Protein AF-X1FGR3-F1 (afdb_monomer_lite)

pLDDT: mean 76.25, std 17.41, range [29.41, 96.25]

InterPro domains:
  IPR007642 RNA polymerase Rpb2, domain 2 [PF04561] (74-121)
  IPR007645 RNA polymerase Rpb2, domain 3 [PF04565] (181-249)
  IPR015712 DNA-directed RNA polymerase, subunit 2 [PTHR20856] (90-266)
  IPR019462 DNA-directed RNA polymerase, beta subunit, external 1 domain [PF10385] (259-304)
  IPR037034 RNA polymerase Rpb2, domain 2 superfamily [G3DSA:3.90.1110.10] (76-113)
  IPR042107 DNA-directed RNA polymerase, beta subunit, external 1 domain superfamily [G3DSA:2.30.150.10] (260-304)

Sequence (344 aa):
IEKVKVLNSENETVTVFNEKDQASMPIVDKLSEGINEGIINAIVAEDIINPKTGEVICSTGDKLSDALIYKIKKFKEKIKIKKGPSLTREDIVASLRYLVNLYRGIGYIDDIDHLGNRRIKTVGELLQDQFYIGLSRMERVIRERMTIQPDVSAITPQALINARPLLATIRQFFGSSQLSQFMDQTNPLSEITHKRRLSALGPGGLTRERAGFEVRDVHHTHYGRICPIETPEGPNIGLIGSLCIYARVNELGFIETPYFRVIEGKITDEIVYLSADEEDKYKIAQINIKIDKDNKISKDVLIAQMINGIKSPLYSLVFILQGPLRGLIYTLEAVKKQKEVKVS

Foldseek 3Di:
DQWFFDQDPVRDTDIDGPPPLKDKDFQADPVPRDGDPVLQQFFAQAFDADPPPRDGLDHGGDGDHPVSSVVVVVGDGIGITRDDPDDDPVNVVSVVVVVVCVV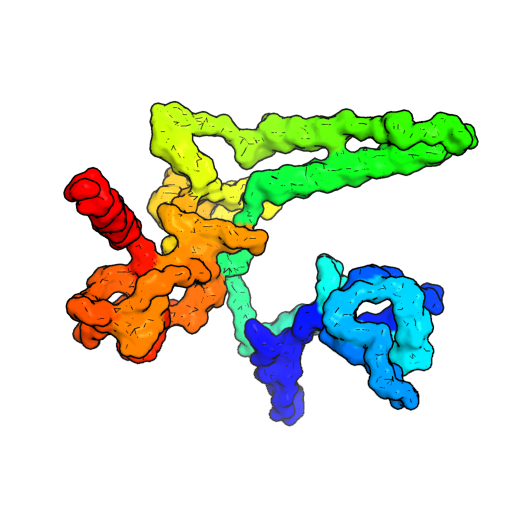VVRDDDDDCLQLVNPFDDDPVNVLVVLLVVLVVVLVVQLVVVVVPDPDPPPDDPVVSGDCVSNVVSNCCCCPPWPLNDDQDVVDPVSRVQNVQKDAQDGVVGDDLVRDDPVQLQDDPQCVQFWDQPPFDPDSCRSRMTGGHPQWDQDPRRGIWFWWFFDDQQATDPDIDTDGSVRPLVAWEWEPPFDADPRRGTDFDDTQTDHDPRDDDGSRRHTTYGDDPVPVVVVVVVVVVVVVVVPDD

Secondary structure (DSSP, 8-state):
---EEEE-TTS-EEEE----SEEEEESB-TTTSSB-GGGTTPBBSS-EE-TTT--EEE-TT-B--HHHHHHHHTT-SEEEEE--SS--HHHHHHHHHHHHHHHTT-S-PPPSSSTTS-PPPPHHHHHHHHHHHHHHHHHHHHHHHHHH---GGG--HHHH---HHHHHHHHHHHHH-TTS-PPP-SSHHHHHHHHTEEESBSTTSB-TTT--SGGGS--GGGTTTB-SS---SGGGTTTEEEB-TT-EE-TTS-EEEEEEEEETTEEEEEEEEE-HHHHTTSPEEPTT--B-TTSBBPSS---EE-TT-----GGG--EEE--TTHHHHHHHHHHHHHHHTT--

Organism: NCBI:txid412755

Radius of gyration: 27.77 Å; chains: 1; bounding box: 65×74×81 Å

Structure (mmCIF, N/CA/C/O backbone):
data_AF-X1FGR3-F1
#
_entry.id   AF-X1FGR3-F1
#
loop_
_atom_site.group_PDB
_atom_site.id
_atom_site.type_symbol
_atom_site.label_atom_id
_atom_site.label_alt_id
_atom_site.label_comp_id
_atom_site.label_asym_id
_atom_site.label_entity_id
_atom_site.label_seq_id
_atom_site.pdbx_PDB_ins_code
_atom_site.Cartn_x
_atom_site.Cartn_y
_atom_site.Cartn_z
_atom_site.occupancy
_atom_site.B_iso_or_equiv
_atom_site.auth_seq_id
_atom_site.auth_comp_id
_atom_site.auth_asym_id
_atom_site.auth_atom_id
_atom_site.pdbx_PDB_model_num
ATOM 1 N N . ILE A 1 1 ? -11.698 -14.894 3.600 1.00 42.22 1 ILE A N 1
ATOM 2 C CA . ILE A 1 1 ? -12.965 -15.670 3.573 1.00 42.22 1 ILE A CA 1
ATOM 3 C C . ILE A 1 1 ? -12.637 -17.059 3.037 1.00 42.22 1 ILE A C 1
ATOM 5 O O . ILE A 1 1 ? -12.333 -17.178 1.859 1.00 42.22 1 ILE A O 1
ATOM 9 N N . GLU A 1 2 ? -12.577 -18.086 3.890 1.00 39.78 2 GLU A N 1
ATOM 10 C CA . GLU A 1 2 ? -12.056 -19.404 3.474 1.00 39.78 2 GLU A CA 1
ATOM 11 C C . GLU A 1 2 ? -13.091 -20.301 2.780 1.00 39.78 2 GLU A C 1
ATOM 13 O O . GLU A 1 2 ? -12.705 -21.187 2.020 1.00 39.78 2 GLU A O 1
ATOM 18 N N . LYS A 1 3 ? -14.397 -20.118 3.026 1.00 42.12 3 LYS A N 1
ATOM 19 C CA . LYS A 1 3 ? -15.460 -20.961 2.449 1.00 42.12 3 LYS A CA 1
ATOM 20 C C . LYS A 1 3 ? -16.759 -20.169 2.325 1.00 42.12 3 LYS A C 1
ATOM 22 O O . LYS A 1 3 ? -17.287 -19.726 3.341 1.00 42.12 3 LYS A O 1
ATOM 27 N N . VAL A 1 4 ? -17.302 -20.048 1.116 1.00 46.44 4 VAL A N 1
ATOM 28 C CA . VAL A 1 4 ? -18.684 -19.587 0.913 1.00 46.44 4 VAL A CA 1
ATOM 29 C C . VAL A 1 4 ? -19.516 -20.819 0.569 1.00 46.44 4 VAL A C 1
ATOM 31 O O . VAL A 1 4 ? -19.285 -21.462 -0.450 1.00 46.44 4 VAL A O 1
ATOM 34 N N . LYS A 1 5 ? -20.445 -21.212 1.444 1.00 45.91 5 LYS A N 1
ATOM 35 C CA . LYS A 1 5 ? -21.406 -22.285 1.147 1.00 45.91 5 LYS A CA 1
ATOM 36 C C . LYS A 1 5 ? -22.601 -21.665 0.429 1.00 45.91 5 LYS A C 1
ATOM 38 O O . LYS A 1 5 ? -23.177 -20.710 0.937 1.00 45.91 5 LYS A O 1
ATOM 43 N N . VAL A 1 6 ? -22.954 -22.196 -0.735 1.00 49.56 6 VAL A N 1
ATOM 44 C CA . VAL A 1 6 ? -24.024 -21.686 -1.599 1.00 49.56 6 VAL A CA 1
ATOM 45 C C . VAL A 1 6 ? -24.968 -22.829 -1.947 1.00 49.56 6 VAL A C 1
ATOM 47 O O . VAL A 1 6 ? -24.517 -23.953 -2.124 1.00 49.56 6 VAL A O 1
ATOM 50 N N . LEU A 1 7 ? -26.268 -22.562 -2.043 1.00 45.72 7 LEU A N 1
ATOM 51 C CA . LEU A 1 7 ? -27.249 -23.541 -2.512 1.00 45.72 7 LEU A CA 1
ATOM 52 C C . LEU A 1 7 ? -27.323 -23.508 -4.049 1.00 45.72 7 LEU A C 1
ATOM 54 O O . LEU A 1 7 ? -27.405 -22.425 -4.634 1.00 45.72 7 LEU A O 1
ATOM 58 N N . ASN A 1 8 ? -27.258 -24.665 -4.715 1.00 54.34 8 ASN A N 1
ATOM 59 C CA . ASN A 1 8 ? -27.509 -24.752 -6.159 1.00 54.34 8 ASN A CA 1
ATOM 60 C C . ASN A 1 8 ? -29.020 -24.658 -6.467 1.00 54.34 8 ASN A C 1
ATOM 62 O O . ASN A 1 8 ? -29.852 -24.528 -5.571 1.00 54.34 8 ASN A O 1
ATOM 66 N N . SER A 1 9 ? -29.384 -24.717 -7.752 1.00 52.22 9 SER A N 1
ATOM 67 C CA . SER A 1 9 ? -30.783 -24.716 -8.218 1.00 52.22 9 SER A CA 1
ATOM 68 C C . SER A 1 9 ? -31.622 -25.897 -7.713 1.00 52.22 9 SER A C 1
ATOM 70 O O . SER A 1 9 ? -32.840 -25.862 -7.840 1.00 52.22 9 SER A O 1
ATOM 72 N N . GLU A 1 10 ? -30.982 -26.915 -7.142 1.00 67.94 10 GLU A N 1
ATOM 73 C CA . GLU A 1 10 ? -31.594 -28.117 -6.573 1.00 67.94 10 GLU A CA 1
ATOM 74 C C . GLU A 1 10 ? -31.570 -28.094 -5.029 1.00 67.94 10 GLU A C 1
ATOM 76 O O . GLU A 1 10 ? -31.856 -29.100 -4.387 1.00 67.94 10 GLU A O 1
ATOM 81 N N . ASN A 1 11 ? -31.267 -26.940 -4.410 1.00 66.12 11 ASN A N 1
ATOM 82 C CA . ASN A 1 11 ? -31.105 -26.761 -2.958 1.00 66.12 11 ASN A CA 1
ATOM 83 C C . ASN A 1 11 ? -29.988 -27.609 -2.315 1.00 66.12 11 ASN A C 1
ATOM 85 O O . ASN A 1 11 ? -29.972 -27.818 -1.100 1.00 66.12 11 ASN A O 1
ATOM 89 N N . GLU A 1 12 ? -29.000 -28.049 -3.086 1.00 57.03 12 GLU A N 1
ATOM 90 C CA . GLU A 1 12 ? -27.819 -28.719 -2.551 1.00 57.03 12 GLU A CA 1
ATOM 91 C C . GLU A 1 12 ? -26.760 -27.699 -2.132 1.00 57.03 12 GLU A C 1
ATOM 93 O O . GLU A 1 12 ? -26.508 -26.706 -2.820 1.00 57.03 12 GLU A O 1
ATOM 98 N N . THR A 1 13 ? -26.094 -27.948 -1.005 1.00 44.12 13 THR A N 1
ATOM 99 C CA . THR A 1 13 ? -25.039 -27.068 -0.489 1.00 44.12 13 THR A CA 1
ATOM 100 C C . THR A 1 13 ? -23.731 -27.291 -1.247 1.00 44.12 13 THR A C 1
ATOM 102 O O . THR A 1 13 ? -22.941 -28.182 -0.942 1.00 44.12 13 THR A O 1
ATOM 105 N N . VAL A 1 14 ? -23.457 -26.424 -2.213 1.00 46.66 14 VAL A N 1
ATOM 106 C CA . VAL A 1 14 ? -22.190 -26.344 -2.935 1.00 46.66 14 VAL A CA 1
ATOM 107 C C . VAL A 1 14 ? -21.226 -25.450 -2.163 1.00 46.66 14 VAL A C 1
ATOM 109 O O . VAL A 1 14 ? -21.461 -24.264 -1.936 1.00 46.66 14 VAL A O 1
ATOM 112 N N . THR A 1 15 ? -20.095 -26.016 -1.753 1.00 46.53 15 THR A N 1
ATOM 113 C CA . THR A 1 15 ? -19.009 -25.219 -1.175 1.00 46.53 15 THR A CA 1
ATOM 114 C C . THR A 1 15 ? -18.263 -24.539 -2.317 1.00 46.53 15 THR A C 1
ATOM 116 O O . THR A 1 15 ? -17.584 -25.197 -3.102 1.00 46.53 15 THR A O 1
ATOM 119 N N . VAL A 1 16 ? -18.394 -23.219 -2.423 1.00 45.41 16 VAL A N 1
ATOM 120 C CA . VAL A 1 16 ? -17.560 -22.410 -3.305 1.00 45.41 16 VAL A CA 1
ATOM 121 C C . VAL A 1 16 ? -16.230 -22.229 -2.593 1.00 45.41 16 VAL A C 1
ATOM 123 O O . VAL A 1 16 ? -16.102 -21.480 -1.619 1.00 45.41 16 VAL A O 1
ATOM 126 N N . PHE A 1 17 ? -15.239 -22.978 -3.060 1.00 44.56 17 PHE A N 1
ATOM 127 C CA . PHE A 1 17 ? -13.856 -22.684 -2.748 1.00 44.56 17 PHE A CA 1
ATOM 128 C C . PHE A 1 17 ? -13.550 -21.333 -3.395 1.00 44.56 17 PHE A C 1
ATOM 130 O O . PHE A 1 17 ? -13.626 -21.200 -4.615 1.00 44.56 17 PHE A O 1
ATOM 137 N N . ASN A 1 18 ? -13.207 -20.333 -2.582 1.00 47.03 18 ASN A N 1
ATOM 138 C CA . ASN A 1 18 ? -12.218 -19.377 -3.049 1.00 47.03 18 ASN A CA 1
ATOM 139 C C . ASN A 1 18 ? -10.978 -20.247 -3.238 1.00 47.03 18 ASN A C 1
ATOM 141 O O . ASN A 1 18 ? -10.415 -20.716 -2.243 1.00 47.03 18 ASN A O 1
ATOM 145 N N . GLU A 1 19 ? -10.727 -20.694 -4.472 1.00 46.53 19 GLU A N 1
ATOM 146 C CA . GLU A 1 19 ? -9.631 -21.620 -4.721 1.00 46.53 19 GLU A CA 1
ATOM 147 C C . GLU A 1 19 ? -8.390 -20.997 -4.095 1.00 46.53 19 GLU A C 1
ATOM 149 O O . GLU A 1 19 ? -8.119 -19.812 -4.297 1.00 46.53 19 GLU A O 1
ATOM 154 N N . LYS A 1 20 ? -7.730 -21.791 -3.242 1.00 55.56 20 LYS A N 1
ATOM 155 C CA . LYS A 1 20 ? -6.522 -21.441 -2.491 1.00 55.56 20 LYS A CA 1
ATOM 156 C C . LYS A 1 20 ? -5.491 -20.783 -3.428 1.00 55.56 20 LYS A C 1
ATOM 158 O O . LYS A 1 20 ? -5.669 -20.773 -4.641 1.00 55.56 20 LYS A O 1
ATOM 163 N N . ASP A 1 21 ? -4.351 -20.348 -2.898 1.00 57.78 21 ASP A N 1
ATOM 164 C CA . ASP A 1 21 ? -3.161 -19.896 -3.656 1.00 57.78 21 ASP A CA 1
ATOM 165 C C . ASP A 1 21 ? -2.610 -20.912 -4.691 1.00 57.78 21 ASP A C 1
ATOM 167 O O . ASP A 1 21 ? -1.460 -20.832 -5.106 1.00 57.78 21 ASP A O 1
ATOM 171 N N . GLN A 1 22 ? -3.386 -21.911 -5.095 1.00 66.25 22 GLN A N 1
ATOM 172 C CA . GLN A 1 22 ? -3.065 -23.021 -5.954 1.00 66.25 22 GLN A CA 1
ATOM 173 C C . GLN A 1 22 ? -3.943 -22.955 -7.212 1.00 66.25 22 GLN A C 1
ATOM 175 O O . GLN A 1 22 ? -5.156 -22.785 -7.120 1.00 66.25 22 GLN A O 1
ATOM 180 N N . ALA A 1 23 ? -3.344 -23.137 -8.383 1.00 64.81 23 ALA A N 1
ATOM 181 C CA . ALA A 1 23 ? -4.045 -23.319 -9.650 1.00 64.81 23 ALA A CA 1
ATOM 182 C C . ALA A 1 23 ? -3.692 -24.682 -10.244 1.00 64.81 23 ALA A C 1
ATOM 184 O O . ALA A 1 23 ? -2.544 -25.127 -10.165 1.00 64.81 23 ALA A O 1
ATOM 185 N N . SER A 1 24 ? -4.670 -25.357 -10.853 1.00 69.50 24 SER A N 1
ATOM 186 C CA . SER A 1 24 ? -4.414 -26.584 -11.607 1.00 69.50 24 SER A CA 1
ATOM 187 C C . SER A 1 24 ? -4.048 -26.247 -13.049 1.00 69.50 24 SER A C 1
ATOM 189 O O . SER A 1 24 ? -4.924 -25.889 -13.832 1.00 69.50 24 SER A O 1
ATOM 191 N N . MET A 1 25 ? -2.781 -26.402 -13.425 1.00 69.38 25 MET A N 1
ATOM 192 C CA . MET A 1 25 ? -2.330 -26.160 -14.796 1.00 69.38 25 MET A CA 1
ATOM 193 C C . MET A 1 25 ? -2.070 -27.474 -15.547 1.00 69.38 25 MET A C 1
ATOM 195 O O . MET A 1 25 ? -1.516 -28.417 -14.968 1.00 69.38 25 MET A O 1
ATOM 199 N N . PRO A 1 26 ? -2.465 -27.572 -16.831 1.00 71.75 26 PRO A N 1
ATOM 200 C CA . PRO A 1 26 ? -2.111 -28.707 -17.675 1.00 71.75 26 PRO A CA 1
ATOM 201 C C . PRO A 1 26 ? -0.631 -28.635 -18.067 1.00 71.75 26 PRO A C 1
ATOM 203 O O . PRO A 1 26 ? -0.158 -27.581 -18.490 1.00 71.75 26 PRO A O 1
ATOM 206 N N . ILE A 1 27 ? 0.085 -29.760 -17.955 1.00 71.75 27 ILE A N 1
ATOM 207 C CA . ILE A 1 27 ? 1.522 -29.846 -18.284 1.00 71.75 27 ILE A CA 1
ATOM 208 C C . ILE A 1 27 ? 1.780 -29.586 -19.767 1.00 71.75 27 ILE A C 1
ATOM 210 O O . ILE A 1 27 ? 2.795 -29.003 -20.142 1.00 71.75 27 ILE A O 1
ATOM 214 N N . VAL A 1 28 ? 0.859 -30.051 -20.604 1.00 70.94 28 VAL A N 1
ATOM 215 C CA . VAL A 1 28 ? 0.901 -29.872 -22.050 1.00 70.94 28 VAL A CA 1
ATOM 216 C C . VAL A 1 28 ? -0.081 -28.777 -22.409 1.00 70.94 28 VAL A C 1
ATOM 218 O O . VAL A 1 28 ? -1.250 -28.830 -22.012 1.00 70.94 28 VAL A O 1
ATOM 221 N N . ASP A 1 29 ? 0.397 -27.787 -23.148 1.00 66.56 29 ASP A N 1
ATOM 222 C CA . ASP A 1 29 ? -0.484 -26.792 -23.727 1.00 66.56 29 ASP A CA 1
ATOM 223 C C . ASP A 1 29 ? -1.264 -27.430 -24.886 1.00 66.56 29 ASP A C 1
ATOM 225 O O . ASP A 1 29 ? -0.704 -28.058 -25.785 1.00 66.56 29 ASP A O 1
ATOM 229 N N . LYS A 1 30 ? -2.592 -27.298 -24.842 1.00 63.66 30 LYS A N 1
ATOM 230 C CA . LYS A 1 30 ? -3.488 -27.900 -25.836 1.00 63.66 30 LYS A CA 1
ATOM 231 C C . LYS A 1 30 ? -3.368 -27.242 -27.211 1.00 63.66 30 LYS A C 1
ATOM 233 O O . LYS A 1 30 ? -3.826 -27.831 -28.181 1.00 63.66 30 LYS A O 1
ATOM 238 N N . LEU A 1 31 ? -2.817 -26.030 -27.281 1.00 61.84 31 LEU A N 1
ATOM 239 C CA . LEU A 1 31 ? -2.697 -25.257 -28.519 1.00 61.84 31 LEU A CA 1
ATOM 240 C C . LEU A 1 31 ? -1.384 -25.517 -29.261 1.00 61.84 31 LEU A C 1
ATOM 242 O O . LEU A 1 31 ? -1.373 -25.506 -30.487 1.00 61.84 31 LEU A O 1
ATOM 246 N N . SER A 1 32 ? -0.293 -25.740 -28.530 1.00 61.22 32 SER A N 1
ATOM 247 C CA . SER A 1 32 ? 1.056 -25.861 -29.095 1.00 61.22 32 SER A CA 1
ATOM 248 C C . SER A 1 32 ? 1.620 -27.288 -29.074 1.00 61.22 32 SER A C 1
ATOM 250 O O . SER A 1 32 ? 2.726 -27.497 -29.562 1.00 61.22 32 SER A O 1
ATOM 252 N N . GLU A 1 33 ? 0.905 -28.261 -28.484 1.00 62.97 33 GLU A N 1
ATOM 253 C CA . GLU A 1 33 ? 1.349 -29.651 -28.218 1.00 62.97 33 GLU A CA 1
ATOM 254 C C . GLU A 1 33 ? 2.667 -29.771 -27.408 1.00 62.97 33 GLU A C 1
ATOM 256 O O . GLU A 1 33 ? 3.130 -30.872 -27.082 1.00 62.97 33 GLU A O 1
ATOM 261 N N . GLY A 1 34 ? 3.250 -28.635 -27.018 1.00 66.31 34 GLY A N 1
ATOM 262 C CA . GLY A 1 34 ? 4.477 -28.493 -26.250 1.00 66.31 34 GLY A CA 1
ATOM 263 C C . GLY A 1 34 ? 4.248 -28.441 -24.740 1.00 66.31 34 GLY A C 1
ATOM 264 O O . GLY A 1 34 ? 3.123 -28.516 -24.237 1.00 66.31 34 GLY A O 1
ATOM 265 N N . ILE A 1 35 ? 5.347 -28.340 -23.988 1.00 67.12 35 ILE A N 1
ATOM 266 C CA . ILE A 1 35 ? 5.277 -28.060 -22.549 1.00 67.12 35 ILE A CA 1
ATOM 267 C C . ILE A 1 35 ? 4.690 -26.663 -22.368 1.00 67.12 35 ILE A C 1
ATOM 269 O O . ILE A 1 35 ? 5.106 -25.720 -23.034 1.00 67.12 35 ILE A O 1
ATOM 273 N N . ASN A 1 36 ? 3.738 -26.539 -21.451 1.00 67.44 36 ASN A N 1
ATOM 274 C CA . ASN A 1 36 ? 3.192 -25.249 -21.071 1.00 67.44 36 ASN A CA 1
ATOM 275 C C . ASN A 1 36 ? 4.289 -24.397 -20.408 1.00 67.44 36 ASN A C 1
ATOM 277 O O . ASN A 1 36 ? 4.673 -24.653 -19.263 1.00 67.44 36 ASN A O 1
ATOM 281 N N . GLU A 1 37 ? 4.783 -23.386 -21.126 1.00 67.06 37 GLU A N 1
ATOM 282 C CA . GLU A 1 37 ? 5.856 -22.493 -20.665 1.00 67.06 37 GLU A CA 1
ATOM 283 C C . GLU A 1 37 ? 5.498 -21.768 -19.358 1.00 67.06 37 GLU A C 1
ATOM 285 O O . GLU A 1 37 ? 6.380 -21.471 -18.556 1.00 67.06 37 GLU A O 1
ATOM 290 N N . GLY A 1 38 ? 4.204 -21.569 -19.078 1.00 62.88 38 GLY A N 1
ATOM 291 C CA . GLY A 1 38 ? 3.725 -20.955 -17.837 1.00 62.88 38 GLY A CA 1
ATOM 292 C C . GLY A 1 38 ? 3.959 -21.792 -16.572 1.00 62.88 38 GLY A C 1
ATOM 293 O O . GLY A 1 38 ? 3.795 -21.281 -15.467 1.00 62.88 38 GLY A O 1
ATOM 294 N N . ILE A 1 39 ? 4.342 -23.067 -16.711 1.00 69.25 39 ILE A N 1
ATOM 295 C CA . ILE A 1 39 ? 4.673 -23.960 -15.587 1.00 69.25 39 ILE A CA 1
ATOM 296 C C . ILE A 1 39 ? 6.168 -23.905 -15.248 1.00 69.25 39 ILE A C 1
ATOM 298 O O . ILE A 1 39 ? 6.574 -24.274 -14.143 1.00 69.25 39 ILE A O 1
ATOM 302 N N . ILE A 1 40 ? 7.003 -23.429 -16.170 1.00 70.00 40 ILE A N 1
ATOM 303 C CA . ILE A 1 40 ? 8.448 -23.361 -15.973 1.00 70.00 40 ILE A CA 1
ATOM 304 C C . ILE A 1 40 ? 8.739 -22.354 -14.851 1.00 70.00 40 ILE A C 1
ATOM 306 O O . ILE A 1 40 ? 8.269 -21.219 -14.871 1.00 70.00 40 ILE A O 1
ATOM 310 N N . ASN A 1 41 ? 9.505 -22.783 -13.845 1.00 71.56 41 ASN A N 1
ATOM 311 C CA . ASN A 1 41 ? 9.784 -22.063 -12.594 1.00 71.56 41 ASN A CA 1
ATOM 312 C C . ASN A 1 41 ? 8.591 -21.858 -11.645 1.00 71.56 41 ASN A C 1
ATOM 314 O O . ASN A 1 41 ? 8.752 -21.191 -10.616 1.00 71.56 41 ASN A O 1
ATOM 318 N N . ALA A 1 42 ? 7.425 -22.443 -11.927 1.00 71.81 42 ALA A N 1
ATOM 319 C CA . ALA A 1 42 ? 6.311 -22.423 -10.990 1.00 71.81 42 ALA A CA 1
ATOM 320 C C . ALA A 1 42 ? 6.635 -23.246 -9.732 1.00 71.81 42 ALA A C 1
ATOM 322 O O . ALA A 1 42 ? 7.354 -24.247 -9.786 1.00 71.81 42 ALA A O 1
ATOM 323 N N . ILE A 1 43 ? 6.099 -22.813 -8.590 1.00 77.69 43 ILE A N 1
ATOM 324 C CA . ILE A 1 43 ? 6.290 -23.487 -7.302 1.00 77.69 43 ILE A CA 1
ATOM 325 C C . ILE A 1 43 ? 5.235 -24.581 -7.160 1.00 77.69 43 ILE A C 1
ATOM 327 O O . ILE A 1 43 ? 4.042 -24.322 -7.325 1.00 77.69 43 ILE A O 1
ATOM 331 N N . VAL A 1 44 ? 5.657 -25.797 -6.833 1.00 76.19 44 VAL A N 1
ATOM 332 C CA . VAL A 1 44 ? 4.753 -26.931 -6.624 1.00 76.19 44 VAL A CA 1
ATOM 333 C C . VAL A 1 44 ? 3.933 -26.728 -5.348 1.00 76.19 44 VAL A C 1
ATOM 335 O O . VAL A 1 44 ? 4.481 -26.413 -4.291 1.00 76.19 44 VAL A O 1
ATOM 338 N N . ALA A 1 45 ? 2.613 -26.913 -5.442 1.00 67.75 45 ALA A N 1
ATOM 339 C CA . ALA A 1 45 ? 1.696 -26.706 -4.322 1.00 67.75 45 ALA A CA 1
ATOM 340 C C . ALA A 1 45 ? 1.356 -27.979 -3.524 1.00 67.75 45 ALA A C 1
ATOM 342 O O . ALA A 1 45 ? 0.795 -27.871 -2.436 1.00 67.75 45 ALA A O 1
ATOM 343 N N . GLU A 1 46 ? 1.651 -29.160 -4.069 1.00 76.00 46 GLU A N 1
ATOM 344 C CA . GLU A 1 46 ? 1.419 -30.467 -3.443 1.00 76.00 46 GLU A CA 1
ATOM 345 C C . GLU A 1 46 ? 2.538 -31.434 -3.832 1.00 76.00 46 GLU A C 1
ATOM 347 O O . GLU A 1 46 ? 2.969 -31.435 -4.986 1.00 76.00 46 GLU A O 1
ATOM 352 N N . ASP A 1 47 ? 2.943 -32.309 -2.914 1.00 77.31 47 ASP A N 1
ATOM 353 C CA . ASP A 1 47 ? 3.944 -33.339 -3.195 1.00 77.31 47 ASP A CA 1
ATOM 354 C C . ASP A 1 47 ? 3.497 -34.223 -4.371 1.00 77.31 47 ASP A C 1
ATOM 356 O O . ASP A 1 47 ? 2.379 -34.751 -4.407 1.00 77.31 47 ASP A O 1
ATOM 360 N N . ILE A 1 48 ? 4.375 -34.392 -5.361 1.00 75.38 48 ILE A N 1
ATOM 361 C CA . ILE A 1 48 ? 4.099 -35.246 -6.517 1.00 75.38 48 ILE A CA 1
ATOM 362 C C . ILE A 1 48 ? 4.789 -36.578 -6.284 1.00 75.38 48 ILE A C 1
ATOM 364 O O . ILE A 1 48 ? 6.007 -36.690 -6.383 1.00 75.38 48 ILE A O 1
ATOM 368 N N . ILE A 1 49 ? 3.990 -37.598 -5.993 1.00 77.50 49 ILE A N 1
ATOM 369 C CA . ILE A 1 49 ? 4.464 -38.952 -5.718 1.00 77.50 49 ILE A CA 1
ATOM 370 C C . ILE A 1 49 ? 4.336 -39.793 -6.987 1.00 77.50 49 ILE A C 1
ATOM 372 O O . ILE A 1 49 ? 3.326 -39.722 -7.694 1.00 77.50 49 ILE A O 1
ATOM 376 N N . ASN A 1 50 ? 5.351 -40.605 -7.280 1.00 73.50 50 ASN A N 1
ATOM 377 C CA . ASN A 1 50 ? 5.272 -41.603 -8.335 1.00 73.50 50 ASN A CA 1
ATOM 378 C C . ASN A 1 50 ? 4.272 -42.700 -7.923 1.00 73.50 50 ASN A C 1
ATOM 380 O O . ASN A 1 50 ? 4.543 -43.432 -6.968 1.00 73.50 50 ASN A O 1
ATOM 384 N N . PRO A 1 51 ? 3.158 -42.893 -8.652 1.00 67.94 51 PRO A N 1
ATOM 385 C CA . PRO A 1 51 ? 2.146 -43.877 -8.275 1.00 67.94 51 PRO A CA 1
ATOM 386 C C . PRO A 1 51 ? 2.646 -45.329 -8.344 1.00 67.94 51 PRO A C 1
ATOM 388 O O . PRO A 1 51 ? 2.010 -46.209 -7.775 1.00 67.94 51 PRO A O 1
ATOM 391 N N . LYS A 1 52 ? 3.762 -45.601 -9.040 1.00 71.50 52 LYS A N 1
ATOM 392 C CA . LYS A 1 52 ? 4.316 -46.957 -9.199 1.00 71.50 52 LYS A CA 1
ATOM 393 C C . LYS A 1 52 ? 5.425 -47.302 -8.204 1.00 71.50 52 LYS A C 1
ATOM 395 O O . LYS A 1 52 ? 5.544 -48.467 -7.847 1.00 71.50 52 LYS A O 1
ATOM 400 N N . THR A 1 53 ? 6.243 -46.332 -7.792 1.00 71.38 53 THR A N 1
ATOM 401 C CA . THR A 1 53 ? 7.383 -46.569 -6.880 1.00 71.38 53 THR A CA 1
ATOM 402 C C . THR A 1 53 ? 7.148 -46.033 -5.470 1.00 71.38 53 THR A C 1
ATOM 404 O O . THR A 1 53 ? 7.873 -46.408 -4.558 1.00 71.38 53 THR A O 1
ATOM 407 N N . GLY A 1 54 ? 6.139 -45.176 -5.271 1.00 70.44 54 GLY A N 1
ATOM 408 C CA . GLY A 1 54 ? 5.891 -44.504 -3.992 1.00 70.44 54 GLY A CA 1
ATOM 409 C C . GLY A 1 54 ? 6.908 -43.407 -3.658 1.00 70.44 54 GLY A C 1
ATOM 410 O O . GLY A 1 54 ? 6.827 -42.804 -2.593 1.00 70.44 54 GLY A O 1
ATOM 411 N N . GLU A 1 55 ? 7.856 -43.125 -4.554 1.00 75.44 55 GLU A N 1
ATOM 412 C CA . GLU A 1 55 ? 8.887 -42.108 -4.352 1.00 75.44 55 GLU A CA 1
ATOM 413 C C . GLU A 1 55 ? 8.340 -40.701 -4.613 1.00 75.44 55 GLU A C 1
ATOM 415 O O . GLU A 1 55 ? 7.614 -40.464 -5.584 1.00 75.44 55 GLU A O 1
ATOM 420 N N . VAL A 1 56 ? 8.730 -39.748 -3.766 1.00 75.44 56 VAL A N 1
ATOM 421 C CA . VAL A 1 56 ? 8.418 -38.326 -3.943 1.00 75.44 56 VAL A CA 1
ATOM 422 C C . VAL A 1 56 ? 9.308 -37.765 -5.057 1.00 75.44 56 VAL A C 1
ATOM 424 O O . VAL A 1 56 ? 10.527 -37.722 -4.926 1.00 75.44 56 VAL A O 1
ATOM 427 N N . ILE A 1 57 ? 8.702 -37.359 -6.176 1.00 75.12 57 ILE A N 1
ATOM 428 C CA . ILE A 1 57 ? 9.397 -36.789 -7.343 1.00 75.12 57 ILE A CA 1
ATOM 429 C C . ILE A 1 57 ? 9.755 -35.319 -7.088 1.00 75.12 57 ILE A C 1
ATOM 431 O O . ILE A 1 57 ? 10.828 -34.871 -7.488 1.00 75.12 57 ILE A O 1
ATOM 435 N N . CYS A 1 58 ? 8.855 -34.573 -6.448 1.00 75.19 58 CYS A N 1
ATOM 436 C CA . CYS A 1 58 ? 9.092 -33.207 -5.989 1.00 75.19 58 CYS A CA 1
ATOM 437 C C . CYS A 1 58 ? 8.232 -32.900 -4.764 1.00 75.19 58 CYS A C 1
ATOM 439 O O . CYS A 1 58 ? 7.087 -33.362 -4.673 1.00 75.19 58 CYS A O 1
ATOM 441 N N . SER A 1 59 ? 8.786 -32.101 -3.860 1.00 76.12 59 SER A N 1
ATOM 442 C CA . SER A 1 59 ? 8.136 -31.688 -2.624 1.00 76.12 59 SER A CA 1
ATOM 443 C C . SER A 1 59 ? 7.425 -30.349 -2.806 1.00 76.12 59 SER A C 1
ATOM 445 O O . SER A 1 59 ? 7.727 -29.552 -3.699 1.00 76.12 59 SER A O 1
ATOM 447 N N . THR A 1 60 ? 6.465 -30.083 -1.932 1.00 74.81 60 THR A N 1
ATOM 448 C CA . THR A 1 60 ? 5.774 -28.798 -1.847 1.00 74.81 60 THR A CA 1
ATOM 449 C C . THR A 1 60 ? 6.794 -27.677 -1.619 1.00 74.81 60 THR A C 1
ATOM 451 O O . THR A 1 6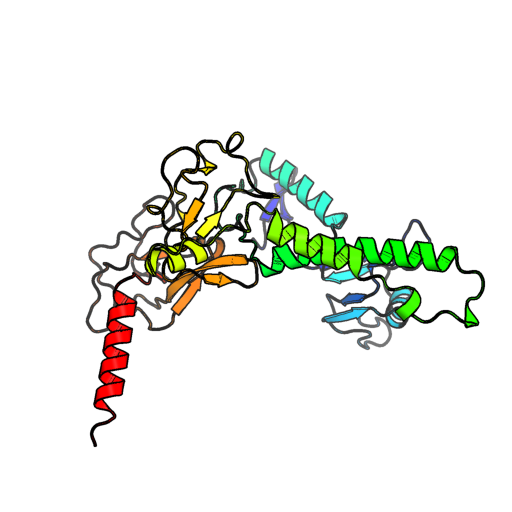0 ? 7.573 -27.726 -0.670 1.00 74.81 60 THR A O 1
ATOM 454 N N . GLY A 1 61 ? 6.789 -26.656 -2.481 1.00 69.75 61 GLY A N 1
ATOM 455 C CA . GLY A 1 61 ? 7.750 -25.545 -2.434 1.00 69.75 61 GLY A CA 1
ATOM 456 C C . GLY A 1 61 ? 8.882 -25.610 -3.467 1.00 69.75 61 GLY A C 1
ATOM 457 O O . GLY A 1 61 ? 9.538 -24.591 -3.693 1.00 69.75 61 GLY A O 1
ATOM 458 N N . ASP A 1 62 ? 9.076 -26.743 -4.146 1.00 77.25 62 ASP A N 1
ATOM 459 C CA . ASP A 1 62 ? 10.106 -26.871 -5.180 1.00 77.25 62 ASP A CA 1
ATOM 460 C C . ASP A 1 62 ? 9.731 -26.112 -6.461 1.00 77.25 62 ASP A C 1
ATOM 462 O O . ASP A 1 62 ? 8.562 -26.037 -6.853 1.00 77.25 62 ASP A O 1
ATOM 466 N N . LYS A 1 63 ? 10.741 -25.563 -7.148 1.00 78.56 63 LYS A N 1
ATOM 467 C CA . LYS A 1 63 ? 10.572 -24.955 -8.475 1.00 78.56 63 LYS A CA 1
ATOM 468 C C . LYS A 1 63 ? 10.582 -26.030 -9.555 1.00 78.56 63 LYS A C 1
ATOM 470 O O . LYS A 1 63 ? 11.496 -26.852 -9.620 1.00 78.56 63 LYS A O 1
ATOM 475 N N . LEU A 1 64 ? 9.607 -25.971 -10.453 1.00 76.69 64 LEU A N 1
ATOM 476 C CA . LEU A 1 64 ? 9.536 -26.856 -11.610 1.00 76.69 64 LEU A CA 1
ATOM 477 C C . LEU A 1 64 ? 10.591 -26.459 -12.648 1.00 76.69 64 LEU A C 1
ATOM 479 O O . LEU A 1 64 ? 10.460 -25.447 -13.333 1.00 76.69 64 LEU A O 1
ATOM 483 N N . SER A 1 65 ? 11.639 -27.273 -12.759 1.00 76.62 65 SER A N 1
ATOM 484 C CA . SER A 1 65 ? 12.591 -27.228 -13.870 1.00 76.62 65 SER A CA 1
ATOM 485 C C . SER A 1 65 ? 12.103 -28.087 -15.037 1.00 76.62 65 SER A C 1
ATOM 487 O O . SER A 1 65 ? 11.361 -29.052 -14.834 1.00 76.62 65 SER A O 1
ATOM 489 N N . ASP A 1 66 ? 12.567 -27.801 -16.253 1.00 76.62 66 ASP A N 1
ATOM 490 C CA . ASP A 1 66 ? 12.178 -28.541 -17.464 1.00 76.62 66 ASP A CA 1
ATOM 491 C C . ASP A 1 66 ? 12.370 -30.056 -17.305 1.00 76.62 66 ASP A C 1
ATOM 493 O O . ASP A 1 66 ? 11.496 -30.855 -17.644 1.00 76.62 66 ASP A O 1
ATOM 497 N N . ALA A 1 67 ? 13.485 -30.464 -16.691 1.00 77.44 67 ALA A N 1
ATOM 498 C CA . ALA A 1 67 ? 13.789 -31.866 -16.422 1.00 77.44 67 ALA A CA 1
ATOM 499 C C . ALA A 1 67 ? 12.768 -32.532 -15.479 1.00 77.44 67 ALA A C 1
ATOM 501 O O . ALA A 1 67 ? 12.417 -33.700 -15.676 1.00 77.44 67 ALA A O 1
ATOM 502 N N . LEU A 1 68 ? 12.276 -31.809 -14.466 1.00 75.94 68 LEU A N 1
ATOM 503 C CA . LEU A 1 68 ? 11.227 -32.299 -13.568 1.00 75.94 68 LEU A CA 1
ATOM 504 C C . LEU A 1 68 ? 9.886 -32.393 -14.298 1.00 75.94 68 LEU A C 1
ATOM 506 O O . LEU A 1 68 ? 9.199 -33.408 -14.179 1.00 75.94 68 LEU A O 1
ATOM 510 N N . ILE A 1 69 ? 9.550 -31.402 -15.125 1.00 74.88 69 ILE A N 1
ATOM 511 C CA . ILE A 1 69 ? 8.307 -31.386 -15.906 1.00 74.88 69 ILE A CA 1
ATOM 512 C C . ILE A 1 69 ? 8.236 -32.599 -16.848 1.00 74.88 69 ILE A C 1
ATOM 514 O O . ILE A 1 69 ? 7.210 -33.283 -16.891 1.00 74.88 69 ILE A O 1
ATOM 518 N N . TYR A 1 70 ? 9.334 -32.948 -17.529 1.00 76.94 70 TYR A N 1
ATOM 519 C CA . TYR A 1 70 ? 9.397 -34.147 -18.378 1.00 76.94 70 TYR A CA 1
ATOM 520 C C . TYR A 1 70 ? 9.192 -35.457 -17.607 1.00 76.94 70 TYR A C 1
ATOM 522 O O . TYR A 1 70 ? 8.581 -36.392 -18.134 1.00 76.94 70 TYR A O 1
ATOM 530 N N . LYS A 1 71 ? 9.680 -35.547 -16.364 1.00 76.12 71 LYS A N 1
ATOM 531 C CA . LYS A 1 71 ? 9.434 -36.715 -15.504 1.00 76.12 71 LYS A CA 1
ATOM 532 C C . LYS A 1 71 ? 7.964 -36.792 -15.095 1.00 76.12 71 LYS A C 1
ATOM 534 O O . LYS A 1 71 ? 7.381 -37.869 -15.172 1.00 76.12 71 LYS A O 1
ATOM 539 N N . ILE A 1 72 ? 7.356 -35.665 -14.725 1.00 76.19 72 ILE A N 1
ATOM 540 C CA . ILE A 1 72 ? 5.968 -35.607 -14.244 1.00 76.19 72 ILE A CA 1
ATOM 541 C C . ILE A 1 72 ? 4.962 -35.845 -15.383 1.00 76.19 72 ILE A C 1
ATOM 543 O O . ILE A 1 72 ? 3.968 -36.543 -15.170 1.00 76.19 72 ILE A O 1
ATOM 547 N N . LYS A 1 73 ? 5.253 -35.371 -16.607 1.00 76.00 73 LYS A N 1
ATOM 548 C CA . LYS A 1 73 ? 4.423 -35.580 -17.814 1.00 76.00 73 LYS A CA 1
ATOM 549 C C . LYS A 1 73 ? 4.062 -37.051 -18.052 1.00 76.00 73 LYS A C 1
ATOM 551 O O . LYS A 1 73 ? 3.004 -37.337 -18.598 1.00 76.00 73 LYS A O 1
ATOM 556 N N . LYS A 1 74 ? 4.915 -37.992 -17.631 1.00 73.56 74 LYS A N 1
ATOM 557 C CA . LYS A 1 74 ? 4.679 -39.437 -17.793 1.00 73.56 74 LYS A CA 1
ATOM 558 C C . LYS A 1 74 ? 3.589 -40.001 -16.874 1.00 73.56 74 LYS A C 1
ATOM 560 O O . LYS A 1 74 ? 3.116 -41.104 -17.130 1.00 73.56 74 LYS A O 1
ATOM 565 N N . PHE A 1 75 ? 3.225 -39.292 -15.806 1.00 73.56 75 PHE A N 1
ATOM 566 C CA . PHE A 1 75 ? 2.383 -39.829 -14.731 1.00 73.56 75 PHE A CA 1
ATOM 567 C C . PHE A 1 75 ? 1.133 -38.999 -14.447 1.00 73.56 75 PHE A C 1
ATOM 569 O O . PHE A 1 75 ? 0.155 -39.540 -13.935 1.00 73.56 75 PHE A O 1
ATOM 576 N N . LYS A 1 76 ? 1.152 -37.694 -14.740 1.00 70.88 76 LYS A N 1
ATOM 577 C CA . LYS A 1 76 ? 0.059 -36.777 -14.402 1.00 70.88 76 LYS A CA 1
ATOM 578 C C . LYS A 1 76 ? -0.147 -35.774 -15.532 1.00 70.88 76 LYS A C 1
ATOM 580 O O . LYS A 1 76 ? 0.819 -35.220 -16.033 1.00 70.88 76 LYS A O 1
ATOM 585 N N . GLU A 1 77 ? -1.395 -35.507 -15.910 1.00 70.00 77 GLU A N 1
ATOM 586 C CA . GLU A 1 77 ? -1.711 -34.519 -16.959 1.00 70.00 77 GLU A CA 1
ATOM 587 C C . GLU A 1 77 ? -1.807 -33.081 -16.426 1.00 70.00 77 GLU A C 1
ATOM 589 O O . GLU A 1 77 ? -1.542 -32.122 -17.153 1.00 70.00 77 GLU A O 1
ATOM 594 N N . LYS A 1 78 ? -2.186 -32.921 -15.151 1.00 71.81 78 LYS A N 1
ATOM 595 C CA . LYS A 1 78 ? -2.372 -31.621 -14.490 1.00 71.81 78 LYS A CA 1
ATOM 596 C C . LYS A 1 78 ? -1.592 -31.548 -13.182 1.00 71.81 78 LYS A C 1
ATOM 598 O O . LYS A 1 78 ? -1.656 -32.473 -12.370 1.00 71.81 78 LYS A O 1
ATOM 603 N N . ILE A 1 79 ? -0.917 -30.428 -12.942 1.00 73.62 79 ILE A N 1
ATOM 604 C CA . ILE A 1 79 ? -0.191 -30.148 -11.696 1.00 73.62 79 ILE A CA 1
ATOM 605 C C . ILE A 1 79 ? -0.896 -29.008 -10.967 1.00 73.62 79 ILE A C 1
ATOM 607 O O . ILE A 1 79 ? -1.335 -28.049 -11.597 1.00 73.62 79 ILE A O 1
ATOM 611 N N . LYS A 1 80 ? -0.998 -29.107 -9.638 1.00 71.56 80 LYS A N 1
ATOM 612 C CA . LYS A 1 80 ? -1.352 -27.954 -8.811 1.00 71.56 80 LYS A CA 1
ATOM 613 C C . LYS A 1 80 ? -0.085 -27.174 -8.498 1.00 71.56 80 LYS A C 1
ATOM 615 O O . LYS A 1 80 ? 0.819 -27.690 -7.841 1.00 71.56 80 LYS A O 1
ATOM 620 N N . ILE A 1 81 ? -0.026 -25.950 -8.986 1.00 72.56 81 ILE A N 1
ATOM 621 C CA . ILE A 1 81 ? 1.077 -25.027 -8.739 1.00 72.56 81 ILE A CA 1
ATOM 622 C C . ILE A 1 81 ? 0.589 -23.868 -7.886 1.00 72.56 81 ILE A C 1
ATOM 624 O O . ILE A 1 81 ? -0.602 -23.560 -7.890 1.00 72.56 81 ILE A O 1
ATOM 628 N N . LYS A 1 82 ? 1.497 -23.204 -7.176 1.00 69.12 82 LYS A N 1
ATOM 629 C CA . LYS A 1 82 ? 1.196 -21.923 -6.551 1.00 69.12 82 LYS A CA 1
ATOM 630 C C . LYS A 1 82 ? 0.891 -20.904 -7.653 1.00 69.12 82 LYS A C 1
ATOM 632 O O . LYS A 1 82 ? 1.637 -20.831 -8.631 1.00 69.12 82 LYS A O 1
ATOM 637 N N . LYS A 1 83 ? -0.198 -20.145 -7.512 1.00 65.44 83 LYS A N 1
ATOM 638 C CA . LYS A 1 83 ? -0.583 -19.099 -8.467 1.00 65.44 83 LYS A CA 1
ATOM 639 C C . LYS A 1 83 ? 0.569 -18.105 -8.630 1.00 65.44 83 LYS A C 1
ATOM 641 O O . LYS A 1 83 ? 1.154 -17.646 -7.649 1.00 65.44 83 LYS A O 1
ATOM 646 N N . GLY A 1 84 ? 0.916 -17.829 -9.884 1.00 64.75 84 GLY A N 1
ATOM 647 C CA . GLY A 1 84 ? 1.883 -16.796 -10.245 1.00 64.75 84 GLY A CA 1
ATOM 648 C C . GLY A 1 84 ? 1.264 -15.391 -10.211 1.00 64.75 84 GLY A C 1
ATOM 649 O O . GLY A 1 84 ? 0.094 -15.242 -9.869 1.00 64.75 84 GLY A O 1
ATOM 650 N N . PRO A 1 85 ? 2.015 -14.350 -10.612 1.00 68.44 85 PRO A N 1
ATOM 651 C CA . PRO A 1 85 ? 1.520 -12.968 -10.665 1.00 68.44 85 PRO A CA 1
ATOM 652 C C . PRO A 1 85 ? 0.554 -12.693 -11.835 1.00 68.44 85 PRO A C 1
ATOM 654 O O . PRO A 1 85 ? 0.125 -11.558 -12.026 1.00 68.44 85 PRO A O 1
ATOM 657 N N . SER A 1 86 ? 0.245 -13.698 -12.658 1.00 74.44 86 SER A N 1
ATOM 658 C CA . SER A 1 86 ? -0.600 -13.573 -13.848 1.00 74.44 86 SER A CA 1
ATOM 659 C C . SER A 1 86 ? -1.987 -14.162 -13.605 1.00 74.44 86 SER A C 1
ATOM 661 O O . SER A 1 86 ? -2.122 -15.174 -12.921 1.00 74.44 86 SER A O 1
ATOM 663 N N . LEU A 1 87 ? -3.008 -13.550 -14.210 1.00 73.31 87 LEU A N 1
ATOM 664 C CA . LEU A 1 87 ? -4.387 -14.035 -14.142 1.00 73.31 87 LEU A CA 1
ATOM 665 C C . LEU A 1 87 ? -4.525 -15.408 -14.804 1.00 73.31 87 LEU A C 1
ATOM 667 O O . LEU A 1 87 ? -4.082 -15.607 -15.937 1.00 73.31 87 LEU A O 1
ATOM 671 N N . THR A 1 88 ? -5.189 -16.332 -14.114 1.00 71.31 88 THR A N 1
ATOM 672 C CA . THR A 1 88 ? -5.507 -17.660 -14.646 1.00 71.31 88 THR A CA 1
ATOM 673 C C . THR A 1 88 ? -6.939 -17.719 -15.173 1.00 71.31 88 THR A C 1
ATOM 675 O O . THR A 1 88 ? -7.788 -16.878 -14.864 1.00 71.31 88 THR A O 1
ATOM 678 N N . ARG A 1 89 ? -7.239 -18.730 -15.997 1.00 71.81 89 ARG A N 1
ATOM 679 C CA . ARG A 1 89 ? -8.597 -18.940 -16.521 1.00 71.81 89 ARG A CA 1
ATOM 680 C C . ARG A 1 89 ? -9.583 -19.221 -15.386 1.00 71.81 89 ARG A C 1
ATOM 682 O O . ARG A 1 89 ? -10.731 -18.783 -15.441 1.00 71.81 89 ARG A O 1
ATOM 689 N N . GLU A 1 90 ? -9.132 -19.966 -14.387 1.00 71.44 90 GLU A N 1
ATOM 690 C CA . GLU A 1 90 ? -9.889 -20.344 -13.201 1.00 71.44 90 GLU A CA 1
ATOM 691 C C . GLU A 1 90 ? -10.315 -19.104 -12.404 1.00 71.44 90 GLU A C 1
ATOM 693 O O . GLU A 1 90 ? -11.480 -19.015 -12.012 1.00 71.44 90 GLU A O 1
ATOM 698 N N . ASP A 1 91 ? -9.429 -18.107 -12.271 1.00 71.19 91 ASP A N 1
ATOM 699 C CA . ASP A 1 91 ? -9.743 -16.833 -11.610 1.00 71.19 91 ASP A CA 1
ATOM 700 C C . ASP A 1 91 ? -10.914 -16.119 -12.298 1.00 71.19 91 ASP A C 1
ATOM 702 O O . ASP A 1 91 ? -11.868 -15.717 -11.637 1.00 71.19 91 ASP A O 1
ATOM 706 N N . ILE A 1 92 ? -10.904 -16.040 -13.634 1.00 77.44 92 ILE A N 1
ATOM 707 C CA . ILE A 1 92 ? -11.969 -15.383 -14.412 1.00 77.44 92 ILE A CA 1
ATOM 708 C C . ILE A 1 92 ? -13.317 -16.082 -14.195 1.00 77.44 92 ILE A C 1
ATOM 710 O O . ILE A 1 92 ? -14.341 -15.430 -13.973 1.00 77.44 92 ILE A O 1
ATOM 714 N N . VAL A 1 93 ? -13.333 -17.419 -14.243 1.00 76.69 93 VAL A N 1
ATOM 715 C CA . VAL A 1 93 ? -14.557 -18.205 -14.021 1.00 76.69 93 VAL A CA 1
ATOM 716 C C . VAL A 1 93 ? -15.074 -18.014 -12.592 1.00 76.69 93 VAL A C 1
ATOM 718 O O . VAL A 1 93 ? -16.283 -17.868 -12.394 1.00 76.69 93 VAL A O 1
ATOM 721 N N . ALA A 1 94 ? -14.180 -17.984 -11.601 1.00 74.69 94 ALA A N 1
ATOM 722 C CA . ALA A 1 94 ? -14.535 -17.748 -10.207 1.00 74.69 94 ALA A CA 1
ATOM 723 C C . ALA A 1 94 ? -15.105 -16.336 -9.990 1.00 74.69 94 ALA A C 1
ATOM 725 O O . ALA A 1 94 ? -16.153 -16.207 -9.356 1.00 74.69 94 ALA A O 1
ATOM 726 N N . SER A 1 95 ? -14.493 -15.300 -10.573 1.00 80.12 95 SER A N 1
ATOM 727 C CA . SER A 1 95 ? -14.988 -13.918 -10.505 1.00 80.12 95 SER A CA 1
ATOM 728 C C . SER A 1 95 ? -16.385 -13.777 -11.113 1.00 80.12 95 SER A C 1
ATOM 730 O O . SER A 1 95 ? -17.267 -13.187 -10.491 1.00 80.12 95 SER A O 1
ATOM 732 N N . LEU A 1 96 ? -16.632 -14.373 -12.287 1.00 84.94 96 LEU A N 1
ATOM 733 C CA . LEU A 1 96 ? -17.961 -14.365 -12.913 1.00 84.94 96 LEU A CA 1
ATOM 734 C C . LEU A 1 96 ? -19.002 -15.091 -12.055 1.00 84.94 96 LEU A C 1
ATOM 736 O O . LEU A 1 96 ? -20.127 -14.616 -11.903 1.00 84.94 96 LEU A O 1
ATOM 740 N N . ARG A 1 97 ? -18.632 -16.227 -11.454 1.00 82.69 97 ARG A N 1
ATOM 741 C CA . ARG A 1 97 ? -19.515 -16.956 -10.536 1.00 82.69 97 ARG A CA 1
ATOM 742 C C . ARG A 1 97 ? -19.840 -16.126 -9.294 1.00 82.69 97 ARG A C 1
ATOM 744 O O . ARG A 1 97 ? -20.998 -16.097 -8.885 1.00 82.69 97 ARG A O 1
ATOM 751 N N . TYR A 1 98 ? -18.849 -15.447 -8.713 1.00 80.88 98 TYR A N 1
ATOM 752 C CA . TYR A 1 98 ? -19.060 -14.561 -7.568 1.00 80.88 98 TYR A CA 1
ATOM 753 C C . TYR A 1 98 ? -20.001 -13.405 -7.930 1.00 80.88 98 TYR A C 1
ATOM 755 O O . TYR A 1 98 ? -20.943 -13.141 -7.192 1.00 80.88 98 TYR A O 1
ATOM 763 N N . LEU A 1 99 ? -19.843 -12.803 -9.114 1.00 86.75 99 LEU A N 1
ATOM 764 C CA . LEU A 1 99 ? -20.729 -11.741 -9.602 1.00 86.75 99 LEU A CA 1
ATOM 765 C C . LEU A 1 99 ? -22.191 -12.203 -9.749 1.00 86.75 99 LEU A C 1
ATOM 767 O O . LEU A 1 99 ? -23.110 -11.506 -9.322 1.00 86.75 99 LEU A O 1
ATOM 771 N N . VAL A 1 100 ? -22.423 -13.396 -10.308 1.00 87.38 100 VAL A N 1
ATOM 772 C CA . VAL A 1 100 ? -23.778 -13.973 -10.410 1.00 87.38 100 VAL A CA 1
ATOM 773 C C . VAL A 1 100 ? -24.362 -14.270 -9.025 1.00 87.38 100 VAL A C 1
ATOM 775 O O . VAL A 1 100 ? -25.553 -14.056 -8.800 1.00 87.38 100 VAL A O 1
ATOM 778 N N . ASN A 1 101 ? -23.539 -14.734 -8.083 1.00 81.94 101 ASN A N 1
ATOM 779 C CA . ASN A 1 101 ? -23.969 -14.963 -6.705 1.00 81.94 101 ASN A CA 1
ATOM 780 C C . ASN A 1 101 ? -24.340 -13.653 -5.995 1.00 81.94 101 ASN A C 1
ATOM 782 O O . ASN A 1 101 ? -25.372 -13.614 -5.327 1.00 81.94 101 ASN A O 1
ATOM 786 N N . LEU A 1 102 ? -23.578 -12.573 -6.205 1.00 84.25 102 LEU A N 1
ATOM 787 C CA . LEU A 1 102 ? -23.904 -11.245 -5.678 1.00 84.25 102 LEU A CA 1
ATOM 788 C C . LEU A 1 102 ? -25.266 -10.755 -6.175 1.00 84.25 102 LEU A C 1
ATOM 790 O O . LEU A 1 102 ? -26.062 -10.272 -5.375 1.00 84.25 102 LEU A O 1
ATOM 794 N N . TYR A 1 103 ? -25.581 -10.952 -7.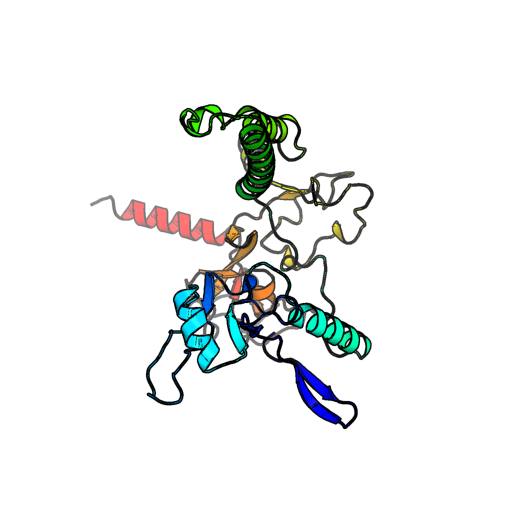461 1.00 85.75 103 TYR A N 1
ATOM 795 C CA . TYR A 1 103 ? -26.905 -10.619 -8.002 1.00 85.75 103 TYR A CA 1
ATOM 796 C C . TYR A 1 103 ? -28.041 -11.390 -7.305 1.00 85.75 103 TYR A C 1
ATOM 798 O O . TYR A 1 103 ? -29.148 -10.882 -7.156 1.00 85.75 103 TYR A O 1
ATOM 806 N N . ARG A 1 104 ? -27.763 -12.609 -6.829 1.00 85.06 104 ARG A N 1
ATOM 807 C CA . ARG A 1 104 ? -28.701 -13.433 -6.048 1.00 85.06 104 ARG A CA 1
ATOM 808 C C . ARG A 1 104 ? -28.696 -13.115 -4.545 1.00 85.06 104 ARG A C 1
ATOM 810 O O . ARG A 1 104 ? -29.341 -13.830 -3.785 1.00 85.06 104 ARG A O 1
ATOM 817 N N . GLY A 1 105 ? -27.971 -12.084 -4.109 1.00 84.06 105 GLY A N 1
ATOM 818 C CA . GLY A 1 105 ? -27.844 -11.702 -2.699 1.00 84.06 105 GLY A CA 1
ATOM 819 C C . GLY A 1 105 ? -26.922 -12.610 -1.879 1.00 84.06 105 GLY A C 1
ATOM 820 O O . GLY A 1 105 ? -26.989 -12.602 -0.653 1.00 84.06 105 GLY A O 1
ATOM 821 N N . ILE A 1 106 ? -26.078 -13.414 -2.531 1.00 80.81 106 ILE A N 1
ATOM 822 C CA . ILE A 1 106 ? -25.163 -14.355 -1.878 1.00 80.81 106 ILE A CA 1
ATOM 823 C C . ILE A 1 106 ? -23.733 -13.826 -2.008 1.00 80.81 106 ILE A C 1
ATOM 825 O O . ILE A 1 106 ? -23.072 -14.026 -3.026 1.00 80.81 106 ILE A O 1
ATOM 829 N N . GLY A 1 107 ? -23.251 -13.162 -0.960 1.00 79.69 107 GLY A N 1
ATOM 830 C CA . GLY A 1 107 ? -21.914 -12.570 -0.892 1.00 79.69 107 GLY A CA 1
ATOM 831 C C . GLY A 1 107 ? -21.933 -11.213 -0.192 1.00 79.69 107 GLY A C 1
ATOM 832 O O . GLY A 1 107 ? -22.951 -10.820 0.374 1.00 79.69 107 GLY A O 1
ATOM 833 N N . TYR A 1 108 ? -20.804 -10.511 -0.242 1.00 82.69 108 TYR A N 1
ATOM 834 C CA . TYR A 1 108 ? -20.648 -9.162 0.305 1.00 82.69 108 TYR A CA 1
ATOM 835 C C . TYR A 1 108 ? -20.202 -8.207 -0.801 1.00 82.69 108 TYR A C 1
ATOM 837 O O . TYR A 1 108 ? -19.420 -8.599 -1.670 1.00 82.69 108 TYR A O 1
ATOM 845 N N . ILE A 1 109 ? -20.738 -6.987 -0.772 1.00 85.81 109 ILE A N 1
ATOM 846 C CA . ILE A 1 109 ? -20.319 -5.890 -1.646 1.00 85.81 109 ILE A CA 1
ATOM 847 C C . ILE A 1 109 ? -19.126 -5.212 -0.979 1.00 85.81 109 ILE A C 1
ATOM 849 O O . ILE A 1 109 ? -19.169 -4.948 0.223 1.00 85.81 109 ILE A O 1
ATOM 853 N N . ASP A 1 110 ? -18.085 -4.947 -1.760 1.00 88.88 110 ASP A N 1
ATOM 854 C CA . ASP A 1 110 ? -16.877 -4.307 -1.256 1.00 88.88 110 ASP A CA 1
ATOM 855 C C . ASP A 1 110 ? -17.083 -2.799 -1.077 1.00 88.88 110 ASP A C 1
ATOM 857 O O . ASP A 1 110 ? -17.702 -2.128 -1.906 1.00 88.88 110 ASP A O 1
ATOM 861 N N . ASP A 1 111 ? -16.511 -2.271 0.001 1.00 89.62 111 ASP A N 1
ATOM 862 C CA . ASP A 1 111 ? -16.442 -0.842 0.277 1.00 89.62 111 ASP A CA 1
ATOM 863 C C . ASP A 1 111 ? -15.148 -0.259 -0.316 1.00 89.62 111 ASP A C 1
ATOM 865 O O . ASP A 1 111 ? -14.035 -0.641 0.058 1.00 89.62 111 ASP A O 1
ATOM 869 N N . ILE A 1 112 ? -15.289 0.666 -1.266 1.00 90.25 112 ILE A N 1
ATOM 870 C CA . ILE A 1 112 ? -14.171 1.282 -1.997 1.00 90.25 112 ILE A CA 1
ATOM 871 C C . ILE A 1 112 ? -13.337 2.253 -1.141 1.00 90.25 112 ILE A C 1
ATOM 873 O O . ILE A 1 112 ? -12.203 2.593 -1.507 1.00 90.25 112 ILE A O 1
ATOM 877 N N . ASP A 1 113 ? -13.895 2.744 -0.034 1.00 91.62 113 ASP A N 1
ATOM 878 C CA . ASP A 1 113 ? -13.259 3.702 0.871 1.00 91.62 113 ASP A CA 1
ATOM 879 C C . ASP A 1 113 ? -12.548 3.006 2.041 1.00 91.62 113 ASP A C 1
ATOM 881 O O . ASP A 1 113 ? -11.661 3.594 2.670 1.00 91.62 113 ASP A O 1
ATOM 885 N N . HIS A 1 114 ? -12.841 1.721 2.266 1.00 93.19 114 HIS A N 1
ATOM 886 C CA . HIS A 1 114 ? -12.169 0.890 3.259 1.00 93.19 114 HIS A CA 1
ATOM 887 C C . HIS A 1 114 ? -10.644 0.883 3.056 1.00 93.19 114 HIS A C 1
ATOM 889 O O . HIS A 1 114 ? -10.142 0.586 1.969 1.00 93.19 114 HIS A O 1
ATOM 895 N N . LEU A 1 115 ? -9.868 1.160 4.115 1.00 92.38 115 LEU A N 1
ATOM 896 C CA . LEU A 1 115 ? -8.399 1.196 4.011 1.00 92.38 115 LEU A CA 1
ATOM 897 C C . LEU A 1 115 ? -7.761 -0.169 3.709 1.00 92.38 115 LEU A C 1
ATOM 899 O O . LEU A 1 115 ? -6.617 -0.209 3.272 1.00 92.38 115 LEU A O 1
ATOM 903 N N . GLY A 1 116 ? -8.489 -1.272 3.877 1.00 91.94 116 GLY A N 1
ATOM 904 C CA . GLY A 1 116 ? -8.076 -2.587 3.372 1.00 91.94 116 GLY A CA 1
ATOM 905 C C . GLY A 1 116 ? -8.103 -2.705 1.845 1.00 91.94 116 GLY A C 1
ATOM 906 O O . GLY A 1 116 ? -7.356 -3.476 1.256 1.00 91.94 116 GLY A O 1
ATOM 907 N N . ASN A 1 117 ? -8.882 -1.851 1.178 1.00 92.25 117 ASN A N 1
ATOM 908 C CA . ASN A 1 117 ? -8.939 -1.750 -0.280 1.00 92.25 117 ASN A CA 1
ATOM 909 C C . ASN A 1 117 ? -8.081 -0.592 -0.822 1.00 92.25 117 ASN A C 1
ATOM 911 O O . ASN A 1 117 ? -8.004 -0.377 -2.033 1.00 92.25 117 ASN A O 1
ATOM 915 N N . ARG A 1 118 ? -7.397 0.153 0.061 1.00 92.62 118 ARG A N 1
ATOM 916 C CA . ARG A 1 118 ? -6.539 1.291 -0.294 1.00 92.62 118 ARG A CA 1
ATOM 917 C C . ARG A 1 118 ? -5.114 1.072 0.175 1.00 92.62 118 ARG A C 1
ATOM 919 O O . ARG A 1 118 ? -4.802 1.105 1.360 1.00 92.62 118 ARG A O 1
ATOM 926 N N . ARG A 1 119 ? -4.220 0.923 -0.794 1.00 94.19 119 ARG A N 1
ATOM 927 C CA . ARG A 1 119 ? -2.804 0.656 -0.563 1.00 94.19 119 ARG A CA 1
ATOM 928 C C . ARG A 1 119 ? -1.962 1.908 -0.789 1.00 94.19 119 ARG A C 1
ATOM 930 O O . ARG A 1 119 ? -2.118 2.597 -1.796 1.00 94.19 119 ARG A O 1
ATOM 937 N N . ILE A 1 120 ? -1.009 2.160 0.101 1.00 94.31 120 ILE A N 1
ATOM 938 C CA . ILE A 1 120 ? 0.013 3.189 -0.083 1.00 94.31 120 ILE A CA 1
ATOM 939 C C . ILE A 1 120 ? 1.072 2.679 -1.057 1.00 94.31 120 ILE A C 1
ATOM 941 O O . ILE A 1 120 ? 1.651 1.611 -0.866 1.00 94.31 120 ILE A O 1
ATOM 945 N N . LYS A 1 121 ? 1.379 3.489 -2.072 1.00 93.56 121 LYS A N 1
ATOM 946 C CA . LYS A 1 121 ? 2.597 3.338 -2.869 1.00 93.56 121 LYS A CA 1
ATOM 947 C C . LYS A 1 121 ? 3.700 4.211 -2.291 1.00 93.56 121 LYS A C 1
ATOM 949 O O . LYS A 1 121 ? 3.564 5.432 -2.223 1.00 93.56 121 LYS A O 1
ATOM 954 N N . THR A 1 122 ? 4.794 3.585 -1.876 1.00 93.00 122 THR A N 1
ATOM 955 C CA . THR A 1 122 ? 5.960 4.307 -1.356 1.00 93.00 122 THR A CA 1
ATOM 956 C C . THR A 1 122 ? 6.820 4.862 -2.493 1.00 93.00 122 THR A C 1
ATOM 958 O O . THR A 1 122 ? 6.705 4.455 -3.651 1.00 93.00 122 THR A O 1
ATOM 961 N N . VAL A 1 123 ? 7.731 5.787 -2.170 1.00 92.19 123 VAL A N 1
ATOM 962 C CA . VAL A 1 123 ? 8.674 6.348 -3.154 1.00 92.19 123 VAL A CA 1
ATOM 963 C C . VAL A 1 123 ? 9.527 5.270 -3.831 1.00 92.19 123 VAL A C 1
ATOM 965 O O . VAL A 1 123 ? 9.823 5.390 -5.017 1.00 92.19 123 VAL A O 1
ATOM 968 N N . GLY A 1 124 ? 9.886 4.208 -3.101 1.00 92.31 124 GLY A N 1
ATOM 969 C CA . GLY A 1 124 ? 10.679 3.100 -3.631 1.00 92.31 124 GLY A CA 1
ATOM 970 C C . GLY A 1 124 ? 9.950 2.356 -4.746 1.00 92.31 124 GLY A C 1
ATOM 971 O O . GLY A 1 124 ? 10.526 2.132 -5.805 1.00 92.31 124 GLY A O 1
ATOM 972 N N . GLU A 1 125 ? 8.667 2.058 -4.548 1.00 92.56 125 GLU A N 1
ATOM 973 C CA . GLU A 1 125 ? 7.832 1.384 -5.550 1.00 92.56 125 GLU A CA 1
ATOM 974 C C . GLU A 1 125 ? 7.575 2.262 -6.771 1.00 92.56 125 GLU A C 1
ATOM 976 O O . GLU A 1 125 ? 7.712 1.811 -7.904 1.00 92.56 125 GLU A O 1
ATOM 981 N N . LEU A 1 126 ? 7.259 3.542 -6.555 1.00 92.25 126 LEU A N 1
ATOM 982 C CA . LEU A 1 126 ? 7.067 4.486 -7.656 1.00 92.25 126 LEU A CA 1
ATOM 983 C C . LEU A 1 126 ? 8.339 4.618 -8.501 1.00 92.25 126 LEU A C 1
ATOM 985 O O . LEU A 1 126 ? 8.270 4.665 -9.730 1.00 92.25 126 LEU A O 1
ATOM 989 N N . LEU A 1 127 ? 9.506 4.652 -7.854 1.00 92.69 127 LEU A N 1
ATOM 990 C CA . LEU A 1 127 ? 10.786 4.692 -8.547 1.00 92.69 127 LEU A CA 1
ATOM 991 C C . LEU A 1 127 ? 11.088 3.365 -9.252 1.00 92.69 127 LEU A C 1
ATOM 993 O O . LEU A 1 127 ? 11.604 3.393 -10.367 1.00 92.69 127 LEU A O 1
ATOM 997 N N . GLN A 1 128 ? 10.744 2.223 -8.651 1.00 93.81 128 GLN A N 1
ATOM 998 C CA . GLN A 1 128 ? 10.886 0.901 -9.262 1.00 93.81 128 GLN A CA 1
ATOM 999 C C . GLN A 1 128 ? 10.056 0.782 -10.545 1.00 93.81 128 GLN A C 1
ATOM 1001 O O . GLN A 1 128 ? 10.586 0.318 -11.554 1.00 93.81 128 GLN A O 1
ATOM 1006 N N . ASP A 1 129 ? 8.810 1.264 -10.545 1.00 92.19 129 ASP A N 1
ATOM 1007 C CA . ASP A 1 129 ? 7.950 1.301 -11.736 1.00 92.19 129 ASP A CA 1
ATOM 1008 C C . ASP A 1 129 ? 8.622 2.108 -12.866 1.00 92.19 129 ASP A C 1
ATOM 1010 O O . ASP A 1 129 ? 8.719 1.659 -14.013 1.00 92.19 129 ASP A O 1
ATOM 1014 N N . GLN A 1 130 ? 9.169 3.286 -12.545 1.00 92.56 130 GLN A N 1
ATOM 1015 C CA . GLN A 1 130 ? 9.894 4.114 -13.520 1.00 92.56 130 GLN A CA 1
ATOM 1016 C C . GLN A 1 130 ? 11.198 3.464 -13.990 1.00 92.56 130 GLN A C 1
ATOM 1018 O O . GLN A 1 130 ? 11.553 3.542 -15.169 1.00 92.56 130 GLN A O 1
ATOM 1023 N N . PHE A 1 131 ? 11.910 2.800 -13.083 1.00 93.44 131 PHE A N 1
ATOM 1024 C CA . PHE A 1 131 ? 13.134 2.075 -13.394 1.00 93.44 131 PHE A CA 1
ATOM 1025 C C . PHE A 1 131 ? 12.855 0.916 -14.354 1.00 93.44 131 PHE A C 1
ATOM 1027 O O . PHE A 1 131 ? 13.571 0.756 -15.342 1.00 93.44 131 PHE A O 1
ATOM 1034 N N . TYR A 1 132 ? 11.771 0.171 -14.128 1.00 93.56 132 TYR A N 1
ATOM 1035 C CA . TYR A 1 132 ? 11.315 -0.910 -14.999 1.00 93.56 132 TYR A CA 1
ATOM 1036 C C . TYR A 1 132 ? 10.991 -0.410 -16.413 1.00 93.56 132 TYR A C 1
ATOM 1038 O O . TYR A 1 132 ? 11.481 -0.969 -17.396 1.00 93.56 132 TYR A O 1
ATOM 1046 N N . ILE A 1 133 ? 10.257 0.702 -16.534 1.00 91.19 133 ILE A N 1
ATOM 1047 C CA . ILE A 1 133 ? 9.991 1.350 -17.831 1.00 91.19 133 ILE A CA 1
ATOM 1048 C C . ILE A 1 133 ? 11.307 1.755 -18.519 1.00 91.19 133 ILE A C 1
ATOM 1050 O O . ILE A 1 133 ? 11.473 1.560 -19.727 1.00 91.19 133 ILE A O 1
ATOM 1054 N N . GLY A 1 134 ? 12.261 2.300 -17.760 1.00 93.12 134 GLY A N 1
ATOM 1055 C CA . GLY A 1 134 ? 13.586 2.668 -18.260 1.00 93.12 134 GLY A CA 1
ATOM 1056 C C . GLY A 1 134 ? 14.390 1.472 -18.779 1.00 93.12 134 GLY A C 1
ATOM 1057 O O . GLY A 1 134 ? 15.004 1.565 -19.845 1.00 93.12 134 GLY A O 1
ATOM 1058 N N . LEU A 1 135 ? 14.350 0.343 -18.067 1.00 93.62 135 LEU A N 1
ATOM 1059 C CA . LEU A 1 135 ? 14.990 -0.907 -18.479 1.00 93.62 135 LEU A CA 1
ATOM 1060 C C . LEU A 1 135 ? 14.338 -1.505 -19.724 1.00 93.62 135 LEU A C 1
ATOM 1062 O O . LEU A 1 135 ? 15.055 -1.885 -20.643 1.00 93.62 135 LEU A O 1
ATOM 1066 N N . SER A 1 136 ? 13.007 -1.519 -19.810 1.00 92.31 136 SER A N 1
ATOM 1067 C CA . SER A 1 136 ? 12.291 -2.024 -20.990 1.00 92.31 136 SER A CA 1
ATOM 1068 C C . SER A 1 136 ? 12.652 -1.237 -22.261 1.00 92.31 136 SER A C 1
ATOM 1070 O O . SER A 1 136 ? 12.904 -1.809 -23.324 1.00 92.31 136 SER A O 1
ATOM 1072 N N . ARG A 1 137 ? 12.795 0.092 -22.152 1.00 91.00 137 ARG A N 1
ATOM 1073 C CA . ARG A 1 137 ? 13.306 0.930 -23.253 1.00 91.00 137 ARG A CA 1
ATOM 1074 C C . ARG A 1 137 ? 14.748 0.580 -23.622 1.00 91.00 137 ARG A C 1
ATOM 1076 O O . ARG A 1 137 ? 15.080 0.543 -24.804 1.00 91.00 137 ARG A O 1
ATOM 1083 N N . MET A 1 138 ? 15.602 0.342 -22.626 1.00 91.56 138 MET A N 1
ATOM 1084 C CA . MET A 1 138 ? 16.995 -0.051 -22.850 1.00 91.56 138 MET A CA 1
ATOM 1085 C C . MET A 1 138 ? 17.094 -1.418 -23.538 1.00 91.56 138 MET A C 1
ATOM 1087 O O . MET A 1 138 ? 17.862 -1.555 -24.485 1.00 91.56 138 MET A O 1
ATOM 1091 N N . GLU A 1 139 ? 16.287 -2.393 -23.117 1.00 91.69 139 GLU A N 1
ATOM 1092 C CA . GLU A 1 139 ? 16.204 -3.725 -23.723 1.00 91.69 139 GLU A CA 1
ATOM 1093 C C . GLU A 1 139 ? 15.866 -3.631 -25.213 1.00 91.69 139 GLU A C 1
ATOM 1095 O O . GLU A 1 139 ? 16.541 -4.236 -26.047 1.00 91.69 139 GLU A O 1
ATOM 1100 N N . ARG A 1 140 ? 14.871 -2.808 -25.568 1.00 89.62 140 ARG A N 1
ATOM 1101 C CA . ARG A 1 140 ? 14.502 -2.572 -26.966 1.00 89.62 140 ARG A CA 1
ATOM 1102 C C . ARG A 1 140 ? 15.671 -2.018 -27.786 1.00 89.62 140 ARG A C 1
ATOM 1104 O O . ARG A 1 140 ? 15.952 -2.543 -28.859 1.00 89.62 140 ARG A O 1
ATOM 1111 N N . VAL A 1 141 ? 16.380 -1.007 -27.275 1.00 88.69 141 VAL A N 1
ATOM 1112 C CA . VAL A 1 141 ? 17.552 -0.423 -27.959 1.00 88.69 141 VAL A CA 1
ATOM 1113 C C . VAL A 1 141 ? 18.671 -1.452 -28.123 1.00 88.69 141 VAL A C 1
ATOM 1115 O O . VAL A 1 141 ? 19.316 -1.497 -29.169 1.00 88.69 141 VAL A O 1
ATOM 1118 N N . ILE A 1 142 ? 18.902 -2.290 -27.110 1.00 90.25 142 ILE A N 1
ATOM 1119 C CA . ILE A 1 142 ? 19.886 -3.375 -27.177 1.00 90.25 142 ILE A CA 1
ATOM 1120 C C . ILE A 1 142 ? 19.490 -4.372 -28.276 1.00 90.25 142 ILE A C 1
ATOM 1122 O O . ILE A 1 142 ? 20.324 -4.709 -29.112 1.00 90.25 142 ILE A O 1
ATOM 1126 N N . ARG A 1 143 ? 18.217 -4.782 -28.340 1.00 89.31 143 ARG A N 1
ATOM 1127 C CA . ARG A 1 143 ? 17.692 -5.695 -29.371 1.00 89.31 143 ARG A CA 1
ATOM 1128 C C . ARG A 1 143 ? 17.828 -5.131 -30.787 1.00 89.31 143 ARG A C 1
ATOM 1130 O O . ARG A 1 143 ? 18.274 -5.835 -31.691 1.00 89.31 143 ARG A O 1
ATOM 1137 N N . GLU A 1 144 ? 17.500 -3.856 -30.970 1.00 88.38 144 GLU A N 1
ATOM 1138 C CA . GLU A 1 144 ? 17.661 -3.156 -32.248 1.00 88.38 144 GLU A CA 1
ATOM 1139 C C . GLU A 1 144 ? 19.143 -3.097 -32.667 1.00 88.38 144 GLU A C 1
ATOM 1141 O O . GLU A 1 144 ? 19.479 -3.440 -33.800 1.00 88.38 144 GLU A O 1
ATOM 1146 N N . ARG A 1 145 ? 20.058 -2.758 -31.745 1.00 85.81 145 ARG A N 1
ATOM 1147 C CA . ARG A 1 145 ? 21.508 -2.726 -32.020 1.00 85.81 145 ARG A CA 1
ATOM 1148 C C . ARG A 1 145 ? 22.085 -4.094 -32.365 1.00 85.81 145 ARG A C 1
ATOM 1150 O O . ARG A 1 145 ? 22.888 -4.180 -33.289 1.00 85.81 145 ARG A O 1
ATOM 1157 N N . MET A 1 146 ? 21.658 -5.142 -31.659 1.00 86.00 146 MET A N 1
ATOM 1158 C CA . MET A 1 146 ? 22.074 -6.517 -31.950 1.00 86.00 146 MET A CA 1
ATOM 1159 C C . MET A 1 146 ? 21.643 -6.969 -33.349 1.00 86.00 146 MET A C 1
ATOM 1161 O O . MET A 1 146 ? 22.344 -7.758 -33.964 1.00 86.00 146 MET A O 1
ATOM 1165 N N . THR A 1 147 ? 20.524 -6.455 -33.867 1.00 86.25 147 THR A N 1
ATOM 1166 C CA . THR A 1 147 ? 20.034 -6.806 -35.212 1.00 86.25 147 THR A CA 1
ATOM 1167 C C . THR A 1 147 ? 20.820 -6.095 -36.320 1.00 86.25 147 THR A C 1
ATOM 1169 O O . THR A 1 147 ? 20.995 -6.643 -37.402 1.00 86.25 147 THR A O 1
ATOM 1172 N N . ILE A 1 148 ? 21.285 -4.865 -36.069 1.00 84.06 148 ILE A N 1
ATOM 1173 C CA . ILE A 1 148 ? 21.980 -4.036 -37.070 1.00 84.06 148 ILE A CA 1
ATOM 1174 C C . ILE A 1 148 ? 23.461 -4.414 -37.206 1.00 84.06 148 ILE A C 1
ATOM 1176 O O . ILE A 1 148 ? 24.031 -4.232 -38.279 1.00 84.06 148 ILE A O 1
ATOM 1180 N N . GLN A 1 149 ? 24.108 -4.895 -36.139 1.00 76.62 149 GLN A N 1
ATOM 11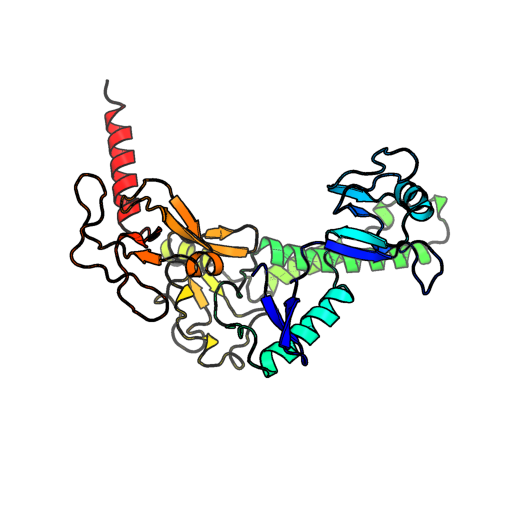81 C CA . GLN A 1 149 ? 25.542 -5.200 -36.161 1.00 76.62 149 GLN A CA 1
ATOM 1182 C C . GLN A 1 149 ? 25.826 -6.545 -36.862 1.00 76.62 149 GLN A C 1
ATOM 1184 O O . GLN A 1 149 ? 25.405 -7.581 -36.353 1.00 76.62 149 GLN A O 1
ATOM 1189 N N . PRO A 1 150 ? 26.559 -6.555 -37.995 1.00 66.31 150 PRO A N 1
ATOM 1190 C CA . PRO A 1 150 ? 26.801 -7.775 -38.770 1.00 66.31 150 PRO A CA 1
ATOM 1191 C C . PRO A 1 150 ? 27.879 -8.693 -38.162 1.00 66.31 150 PRO A C 1
ATOM 1193 O O . PRO A 1 150 ? 27.799 -9.908 -38.320 1.00 66.31 150 PRO A O 1
ATOM 1196 N N . ASP A 1 151 ? 28.860 -8.140 -37.437 1.00 75.75 151 ASP A N 1
ATOM 1197 C CA . ASP A 1 151 ? 30.000 -8.894 -36.894 1.00 75.75 151 ASP A CA 1
ATOM 1198 C C . ASP A 1 151 ? 29.802 -9.273 -35.423 1.00 75.75 151 ASP A C 1
ATOM 1200 O O . ASP A 1 151 ? 30.228 -8.564 -34.513 1.00 75.75 151 ASP A O 1
ATOM 1204 N N . VAL A 1 152 ? 29.192 -10.436 -35.182 1.00 73.31 152 VAL A N 1
ATOM 1205 C CA . VAL A 1 152 ? 28.888 -10.960 -33.834 1.00 73.31 152 VAL A CA 1
ATOM 1206 C C . VAL A 1 152 ? 30.149 -11.212 -32.988 1.00 73.31 152 VAL A C 1
ATOM 1208 O O . VAL A 1 152 ? 30.107 -11.108 -31.764 1.00 73.31 152 VAL A O 1
ATOM 1211 N N . SER A 1 153 ? 31.289 -11.506 -33.617 1.00 75.38 153 SER A N 1
ATOM 1212 C CA . SER A 1 153 ? 32.543 -11.877 -32.942 1.00 75.38 153 SER A CA 1
ATOM 1213 C C . SER A 1 153 ? 33.274 -10.713 -32.260 1.00 75.38 153 SER A C 1
ATOM 1215 O O . SER A 1 153 ? 34.107 -10.955 -31.389 1.00 75.38 153 SER A O 1
ATOM 1217 N N . ALA A 1 154 ? 32.963 -9.463 -32.620 1.00 76.50 154 ALA A N 1
ATOM 1218 C CA . ALA A 1 154 ? 33.599 -8.263 -32.067 1.00 76.50 154 ALA A CA 1
ATOM 1219 C C . ALA A 1 154 ? 32.721 -7.509 -31.047 1.00 76.50 154 ALA A C 1
ATOM 1221 O O . ALA A 1 154 ? 33.142 -6.489 -30.494 1.00 76.50 154 ALA A O 1
ATOM 1222 N N . ILE A 1 155 ? 31.493 -7.975 -30.795 1.00 79.81 155 ILE A N 1
ATOM 1223 C CA . ILE A 1 155 ? 30.532 -7.259 -29.949 1.00 79.81 155 ILE A CA 1
ATOM 1224 C C . ILE A 1 155 ? 30.867 -7.471 -28.473 1.00 79.81 155 ILE A C 1
ATOM 1226 O O . ILE A 1 155 ? 30.868 -8.590 -27.964 1.00 79.81 155 ILE A O 1
ATOM 1230 N N . THR A 1 156 ? 31.080 -6.370 -27.751 1.00 86.00 156 THR A N 1
ATOM 1231 C CA . THR A 1 156 ? 31.168 -6.374 -26.286 1.00 86.00 156 THR A CA 1
ATOM 1232 C C . THR A 1 156 ? 29.841 -5.907 -25.671 1.00 86.00 156 THR A C 1
ATOM 1234 O O . THR A 1 156 ? 29.213 -4.987 -26.205 1.00 86.00 156 THR A O 1
ATOM 1237 N N . PRO A 1 157 ? 29.401 -6.457 -24.519 1.00 85.44 157 PRO A N 1
ATOM 1238 C CA . PRO A 1 157 ? 28.165 -6.021 -23.854 1.00 85.44 157 PRO A CA 1
ATOM 1239 C C . PRO A 1 157 ? 28.126 -4.515 -23.560 1.00 85.44 157 PRO A C 1
ATOM 1241 O O . PRO A 1 157 ? 27.080 -3.874 -23.654 1.00 85.44 157 PRO A O 1
ATOM 1244 N N . GLN A 1 158 ? 29.286 -3.923 -23.270 1.00 86.62 158 GLN A N 1
ATOM 1245 C CA . GLN A 1 158 ? 29.422 -2.494 -23.008 1.00 86.62 158 GLN A CA 1
ATOM 1246 C C . GLN A 1 158 ? 29.077 -1.624 -24.230 1.00 86.62 158 GLN A C 1
ATOM 1248 O O . GLN A 1 158 ? 28.555 -0.526 -24.056 1.00 86.62 158 GLN A O 1
ATOM 1253 N N . ALA A 1 159 ? 29.311 -2.108 -25.456 1.00 84.12 159 ALA A N 1
ATOM 1254 C CA . ALA A 1 159 ? 28.950 -1.391 -26.681 1.00 84.12 159 ALA A CA 1
ATOM 1255 C C . ALA A 1 159 ? 27.429 -1.383 -26.942 1.00 84.12 159 ALA A C 1
ATOM 1257 O O . ALA A 1 159 ? 26.892 -0.455 -27.559 1.00 84.12 159 ALA A O 1
ATOM 1258 N N . LEU A 1 160 ? 26.716 -2.399 -26.449 1.00 85.69 160 LEU A N 1
ATOM 1259 C CA . LEU A 1 160 ? 25.268 -2.527 -26.612 1.00 85.69 160 LEU A CA 1
ATOM 1260 C C . LEU A 1 160 ? 24.493 -1.685 -25.592 1.00 85.69 160 LEU A C 1
ATOM 1262 O O . LEU A 1 160 ? 23.460 -1.105 -25.933 1.00 85.69 160 LEU A O 1
ATOM 1266 N N . ILE A 1 161 ? 24.998 -1.583 -24.361 1.00 89.19 161 ILE A N 1
ATOM 1267 C CA . ILE A 1 161 ? 24.310 -0.909 -23.257 1.00 89.19 161 ILE A CA 1
ATOM 1268 C C . ILE A 1 161 ? 24.396 0.615 -23.405 1.00 89.19 161 ILE A C 1
ATOM 1270 O O . ILE A 1 161 ? 25.470 1.211 -23.441 1.00 89.19 161 ILE A O 1
ATOM 1274 N N . ASN A 1 162 ? 23.235 1.275 -23.417 1.00 86.69 162 ASN A N 1
ATOM 1275 C CA . ASN A 1 162 ? 23.128 2.729 -23.337 1.00 86.69 162 ASN A CA 1
ATOM 1276 C C . ASN A 1 162 ? 22.303 3.128 -22.109 1.00 86.69 162 ASN A C 1
ATOM 1278 O O . ASN A 1 162 ? 21.093 2.926 -22.081 1.00 86.69 162 ASN A O 1
ATOM 1282 N N . ALA A 1 163 ? 22.945 3.753 -21.119 1.00 89.62 163 ALA A N 1
ATOM 1283 C CA . ALA A 1 163 ? 22.294 4.168 -19.875 1.00 89.62 163 ALA A CA 1
ATOM 1284 C C . ALA A 1 163 ? 21.457 5.459 -19.994 1.00 89.62 163 ALA A C 1
ATOM 1286 O O . ALA A 1 163 ? 20.684 5.775 -19.088 1.00 89.62 163 ALA A O 1
ATOM 1287 N N . ARG A 1 164 ? 21.575 6.226 -21.093 1.00 90.25 164 ARG A N 1
ATOM 1288 C CA . ARG A 1 164 ? 20.886 7.525 -21.237 1.00 90.25 164 ARG A CA 1
ATOM 1289 C C . ARG A 1 164 ? 19.355 7.443 -21.087 1.00 90.25 164 ARG A C 1
ATOM 1291 O O . ARG A 1 164 ? 18.822 8.282 -20.362 1.00 90.25 164 ARG A O 1
ATOM 1298 N N . PRO A 1 165 ? 18.635 6.471 -21.687 1.00 88.00 165 PRO A N 1
ATOM 1299 C CA . PRO A 1 165 ? 17.179 6.360 -21.535 1.00 88.00 165 PRO A CA 1
ATOM 1300 C C . PRO A 1 165 ? 16.735 6.117 -20.087 1.00 88.00 165 PRO A C 1
ATOM 1302 O O . PRO A 1 165 ? 15.715 6.651 -19.644 1.00 88.00 165 PRO A O 1
ATOM 1305 N N . LEU A 1 166 ? 17.524 5.351 -19.331 1.00 91.44 166 LEU A N 1
ATOM 1306 C CA . LEU A 1 166 ? 17.261 5.077 -17.922 1.00 91.44 166 LEU A CA 1
ATOM 1307 C C . LEU A 1 166 ? 17.436 6.343 -17.075 1.00 91.44 166 LEU A C 1
ATOM 1309 O O . LEU A 1 166 ? 16.526 6.729 -16.344 1.00 91.44 166 LEU A O 1
ATOM 1313 N N . LEU A 1 167 ? 18.563 7.045 -17.242 1.00 92.38 167 LEU A N 1
ATOM 1314 C CA . LEU A 1 167 ? 18.834 8.305 -16.539 1.00 92.38 167 LEU A CA 1
ATOM 1315 C C . LEU A 1 167 ? 17.791 9.383 -16.852 1.00 92.38 167 LEU A C 1
ATOM 1317 O O . LEU A 1 167 ? 17.392 10.126 -15.958 1.00 92.38 167 LEU A O 1
ATOM 1321 N N . ALA A 1 168 ? 17.335 9.463 -18.105 1.00 92.06 168 ALA A N 1
ATOM 1322 C CA . ALA A 1 168 ? 16.284 10.392 -18.506 1.00 92.06 168 ALA A CA 1
ATOM 1323 C C . ALA A 1 168 ? 14.966 10.111 -17.768 1.00 92.06 168 ALA A C 1
ATOM 1325 O O . ALA A 1 168 ? 14.345 11.042 -17.263 1.00 92.06 168 ALA A O 1
ATOM 1326 N N . THR A 1 169 ? 14.583 8.837 -17.640 1.00 91.94 169 THR A N 1
ATOM 1327 C CA . THR A 1 169 ? 13.346 8.429 -16.953 1.00 91.94 169 THR A CA 1
ATOM 1328 C C . THR A 1 169 ? 13.402 8.767 -15.456 1.00 91.94 169 THR A C 1
ATOM 1330 O O . THR A 1 169 ? 12.460 9.343 -14.915 1.00 91.94 169 THR A O 1
ATOM 1333 N N . ILE A 1 170 ? 14.543 8.524 -14.799 1.00 92.88 170 ILE A N 1
ATOM 1334 C CA . ILE A 1 170 ? 14.744 8.879 -13.381 1.00 92.88 170 ILE A CA 1
ATOM 1335 C C . ILE A 1 170 ? 14.709 10.402 -13.178 1.00 92.88 170 ILE A C 1
ATOM 1337 O O . ILE A 1 170 ? 14.047 10.896 -12.265 1.00 92.88 170 ILE A O 1
ATOM 1341 N N . ARG A 1 171 ? 15.393 11.170 -14.036 1.00 93.31 171 ARG A N 1
ATOM 1342 C CA . ARG A 1 171 ? 15.378 12.642 -13.962 1.00 93.31 171 ARG A CA 1
ATOM 1343 C C . ARG A 1 171 ? 13.980 13.207 -14.181 1.00 93.31 171 ARG A C 1
ATOM 1345 O O . ARG A 1 171 ? 13.591 14.135 -13.482 1.00 93.31 171 ARG A O 1
ATOM 1352 N N . GLN A 1 172 ? 13.224 12.641 -15.117 1.00 91.62 172 GLN A N 1
ATOM 1353 C CA . GLN A 1 172 ? 11.843 13.039 -15.365 1.00 91.62 172 GLN A CA 1
ATOM 1354 C C . GLN A 1 172 ? 10.961 12.788 -14.135 1.00 91.62 172 GLN A C 1
ATOM 1356 O O . GLN A 1 172 ? 10.178 13.667 -13.772 1.00 91.62 172 GLN A O 1
ATOM 1361 N N . PHE A 1 173 ? 11.119 11.644 -13.463 1.00 93.06 173 PHE A N 1
ATOM 1362 C CA . PHE A 1 173 ? 10.394 11.344 -12.228 1.00 93.06 173 PHE A CA 1
ATOM 1363 C C . PHE A 1 173 ? 10.633 12.412 -11.152 1.00 93.06 173 PHE A C 1
ATOM 1365 O O . PHE A 1 173 ? 9.679 13.032 -10.693 1.00 93.06 173 PHE A O 1
ATOM 1372 N N . PHE A 1 174 ? 11.888 12.704 -10.799 1.00 93.62 174 PHE A N 1
ATOM 1373 C CA . PHE A 1 174 ? 12.173 13.699 -9.756 1.00 93.62 174 PHE A CA 1
ATOM 1374 C C . PHE A 1 174 ? 11.893 15.147 -10.184 1.00 93.62 174 PHE A C 1
ATOM 1376 O O . PHE A 1 174 ? 11.548 15.969 -9.340 1.00 93.62 174 PHE A O 1
ATOM 1383 N N . GLY A 1 175 ? 12.032 15.468 -11.472 1.00 92.94 175 GLY A N 1
ATOM 1384 C CA . GLY A 1 175 ? 11.877 16.835 -11.973 1.00 92.94 175 GLY A CA 1
ATOM 1385 C C . GLY A 1 175 ? 10.441 17.249 -12.300 1.00 92.94 175 GLY A C 1
ATOM 1386 O O . GLY A 1 175 ? 10.149 18.438 -12.280 1.00 92.94 175 GLY A O 1
ATOM 1387 N N . SER A 1 176 ? 9.555 16.302 -12.633 1.00 89.94 176 SER A N 1
ATOM 1388 C CA . SER A 1 176 ? 8.206 16.619 -13.144 1.00 89.94 176 SER A CA 1
ATOM 1389 C C . SER A 1 176 ? 7.057 15.868 -12.470 1.00 89.94 176 SER A C 1
ATOM 1391 O O . SER A 1 176 ? 5.894 16.158 -12.753 1.00 89.94 176 SER A O 1
ATOM 1393 N N . SER A 1 177 ? 7.338 14.905 -11.587 1.00 90.81 177 SER A N 1
ATOM 1394 C CA . SER A 1 177 ? 6.275 14.194 -10.875 1.00 90.81 177 SER A CA 1
ATOM 1395 C C . SER A 1 177 ? 5.544 15.124 -9.910 1.00 90.81 177 SER A C 1
ATOM 1397 O O . SER A 1 177 ? 6.166 15.817 -9.113 1.00 90.81 177 SER A O 1
ATOM 1399 N N . GLN A 1 178 ? 4.212 15.054 -9.905 1.00 88.88 178 GLN A N 1
ATOM 1400 C CA . GLN A 1 178 ? 3.357 15.781 -8.956 1.00 88.88 178 GLN A CA 1
ATOM 1401 C C . GLN A 1 178 ? 3.622 15.400 -7.489 1.00 88.88 178 GLN A C 1
ATOM 1403 O O . GLN A 1 178 ? 3.322 16.173 -6.580 1.00 88.88 178 GLN A O 1
ATOM 1408 N N . LEU A 1 179 ? 4.166 14.201 -7.259 1.00 91.62 179 LEU A N 1
ATOM 1409 C CA . LEU A 1 179 ? 4.524 13.697 -5.932 1.00 91.62 179 LEU A CA 1
ATOM 1410 C C . LEU A 1 179 ? 5.955 14.085 -5.521 1.00 91.62 179 LEU A C 1
ATOM 1412 O O . LEU A 1 179 ? 6.307 13.952 -4.354 1.00 91.62 179 LEU A O 1
ATOM 1416 N N . SER A 1 180 ? 6.772 14.579 -6.459 1.00 93.88 180 SER A N 1
ATOM 1417 C CA . SER A 1 180 ? 8.103 15.129 -6.185 1.00 93.88 180 SER A CA 1
ATOM 1418 C C . SER A 1 180 ? 7.971 16.631 -5.943 1.00 93.88 180 SER A C 1
ATOM 1420 O O . SER A 1 180 ? 8.025 17.438 -6.869 1.00 93.88 180 SER A O 1
ATOM 1422 N N . GLN A 1 181 ? 7.704 17.002 -4.692 1.00 92.75 181 GLN A N 1
ATOM 1423 C CA . GLN A 1 181 ? 7.402 18.380 -4.300 1.00 92.75 181 GLN A CA 1
ATOM 1424 C C . GLN A 1 181 ? 8.594 19.037 -3.603 1.00 92.75 181 GLN A C 1
ATOM 1426 O O . GLN A 1 181 ? 9.400 18.371 -2.951 1.00 92.75 181 GLN A O 1
ATOM 1431 N N . PHE A 1 182 ? 8.679 20.366 -3.698 1.00 94.31 182 PHE A N 1
ATOM 1432 C CA . PHE A 1 182 ? 9.610 21.135 -2.876 1.00 94.31 182 PHE A CA 1
ATOM 1433 C C . PHE A 1 182 ? 9.244 20.984 -1.404 1.00 94.31 182 PHE A C 1
ATOM 1435 O O . PHE A 1 182 ? 8.081 21.124 -1.029 1.00 94.31 182 PHE A O 1
ATOM 1442 N N . MET A 1 183 ? 10.236 20.677 -0.572 1.00 93.88 183 MET A N 1
ATOM 1443 C CA . MET A 1 183 ? 9.983 20.433 0.838 1.00 93.88 183 MET A CA 1
ATOM 1444 C C . MET A 1 183 ? 9.600 21.727 1.561 1.00 93.88 183 MET A C 1
ATOM 1446 O O . MET A 1 183 ? 10.327 22.712 1.476 1.00 93.88 183 MET A O 1
ATOM 1450 N N . ASP A 1 184 ? 8.489 21.711 2.301 1.00 93.56 184 ASP A N 1
ATOM 1451 C CA . ASP A 1 184 ? 8.163 22.771 3.253 1.00 93.56 184 ASP A CA 1
ATOM 1452 C C . ASP A 1 184 ? 9.168 22.757 4.413 1.00 93.56 184 ASP A C 1
ATOM 1454 O O . ASP A 1 184 ? 9.304 21.766 5.132 1.00 93.56 184 ASP A O 1
ATOM 1458 N N . GLN A 1 185 ? 9.901 23.858 4.544 1.00 93.94 185 GLN A N 1
ATOM 1459 C CA . GLN A 1 185 ? 10.995 24.046 5.496 1.00 93.94 185 GLN A CA 1
ATOM 1460 C C . GLN A 1 185 ? 10.754 25.265 6.393 1.00 93.94 185 GLN A C 1
ATOM 1462 O O . GLN A 1 185 ? 11.690 25.808 6.972 1.00 93.94 185 GLN A O 1
ATOM 1467 N N . THR A 1 186 ? 9.499 25.705 6.528 1.00 95.31 186 THR A N 1
ATOM 1468 C CA . THR A 1 186 ? 9.156 26.856 7.377 1.00 95.31 186 THR A CA 1
ATOM 1469 C C . THR A 1 186 ? 9.564 26.634 8.838 1.00 95.31 186 THR A C 1
ATOM 1471 O O . THR A 1 186 ? 10.049 27.545 9.505 1.00 95.31 186 THR A O 1
ATOM 1474 N N . ASN A 1 187 ? 9.375 25.415 9.348 1.00 96.25 187 ASN A N 1
ATOM 1475 C CA . ASN A 1 187 ? 9.805 24.992 10.678 1.00 96.25 187 ASN A CA 1
ATOM 1476 C C . ASN A 1 187 ? 9.966 23.452 10.726 1.00 96.25 187 ASN A C 1
ATOM 1478 O O . ASN A 1 187 ? 9.499 22.761 9.813 1.00 96.25 187 ASN A O 1
ATOM 1482 N N . PRO A 1 188 ? 10.588 22.884 11.780 1.00 96.12 188 PRO A N 1
ATOM 1483 C CA . PRO A 1 188 ? 10.807 21.436 11.869 1.00 96.12 188 PRO A CA 1
ATOM 1484 C C . PRO A 1 188 ? 9.521 20.598 11.858 1.00 96.12 188 PRO A C 1
ATOM 1486 O O . PRO A 1 188 ? 9.527 19.470 11.369 1.00 96.12 188 PRO A O 1
ATOM 1489 N N . LEU A 1 189 ? 8.412 21.133 12.381 1.00 92.75 189 LEU A N 1
ATOM 1490 C CA . LEU A 1 189 ? 7.128 20.435 12.366 1.00 92.75 189 LEU A CA 1
ATOM 1491 C C . LEU A 1 189 ? 6.584 20.333 10.937 1.00 92.75 189 LEU A C 1
ATOM 1493 O O . LEU A 1 189 ? 6.210 19.240 10.524 1.00 92.75 189 LEU A O 1
ATOM 1497 N N . SER A 1 190 ? 6.619 21.425 10.167 1.00 93.38 190 SER A N 1
ATOM 1498 C CA . SER A 1 190 ? 6.245 21.443 8.749 1.00 93.38 190 SER A CA 1
ATOM 1499 C C . SER A 1 190 ? 7.037 20.415 7.946 1.00 93.38 190 SER A C 1
ATOM 1501 O O . SER A 1 190 ? 6.455 19.684 7.147 1.00 93.38 190 SER A O 1
ATOM 1503 N N . GLU A 1 191 ? 8.342 20.293 8.203 1.00 94.81 191 GLU A N 1
ATOM 1504 C CA . GLU A 1 191 ? 9.187 19.310 7.527 1.00 94.81 191 GLU A CA 1
ATOM 1505 C C . GLU A 1 191 ? 8.749 17.867 7.833 1.00 94.81 191 GLU A C 1
ATOM 1507 O O . GLU A 1 191 ? 8.591 17.048 6.922 1.00 94.81 191 GLU A O 1
ATOM 1512 N N . ILE A 1 192 ? 8.536 17.544 9.112 1.00 92.75 192 ILE A N 1
ATOM 1513 C CA . ILE A 1 192 ? 8.118 16.202 9.540 1.00 92.75 192 ILE A CA 1
ATOM 1514 C C . ILE A 1 192 ? 6.723 15.880 8.997 1.00 92.75 192 ILE A C 1
ATOM 1516 O O . ILE A 1 192 ? 6.511 14.795 8.452 1.00 92.75 192 ILE A O 1
ATOM 1520 N N . THR A 1 193 ? 5.786 16.821 9.105 1.00 91.75 193 THR A N 1
ATOM 1521 C CA . THR A 1 193 ? 4.426 16.688 8.580 1.00 91.75 193 THR A CA 1
ATOM 1522 C C . THR A 1 193 ? 4.440 16.467 7.072 1.00 91.75 193 THR A C 1
ATOM 1524 O O . THR A 1 193 ? 3.774 15.559 6.579 1.00 91.75 193 THR A O 1
ATOM 1527 N N . HIS A 1 194 ? 5.241 17.229 6.324 1.00 94.88 194 HIS A N 1
ATOM 1528 C CA . HIS A 1 194 ? 5.304 17.092 4.874 1.00 94.88 194 HIS A CA 1
ATOM 1529 C C . HIS A 1 194 ? 5.845 15.721 4.445 1.00 94.88 194 HIS A C 1
ATOM 1531 O O . HIS A 1 194 ? 5.298 15.107 3.531 1.00 94.88 194 HIS A O 1
ATOM 1537 N N . LYS A 1 195 ? 6.848 15.185 5.152 1.00 93.75 195 LYS A N 1
ATOM 1538 C CA . LYS A 1 195 ? 7.379 13.830 4.909 1.00 93.75 195 LYS A CA 1
ATOM 1539 C C . LYS A 1 195 ? 6.391 12.708 5.255 1.00 93.75 195 LYS A C 1
ATOM 1541 O O . LYS A 1 195 ? 6.528 11.606 4.734 1.00 93.75 195 LYS A O 1
ATOM 1546 N N . ARG A 1 196 ? 5.420 12.963 6.139 1.00 94.12 196 ARG A N 1
ATOM 1547 C CA . ARG A 1 196 ? 4.386 12.002 6.577 1.00 94.12 196 ARG A CA 1
ATOM 1548 C C . ARG A 1 196 ? 3.044 12.174 5.854 1.00 94.12 196 ARG A C 1
ATOM 1550 O O . ARG A 1 196 ? 2.052 11.554 6.247 1.00 94.12 196 ARG A O 1
ATOM 1557 N N . ARG A 1 197 ? 3.008 13.019 4.824 1.00 94.75 197 ARG A N 1
ATOM 1558 C CA . ARG A 1 197 ? 1.814 13.327 4.042 1.00 94.75 197 ARG A CA 1
ATOM 1559 C C . ARG A 1 197 ? 1.493 12.199 3.064 1.00 94.75 197 ARG A C 1
ATOM 1561 O O . ARG A 1 197 ? 2.368 11.674 2.381 1.00 94.75 197 ARG A O 1
ATOM 1568 N N . LEU A 1 198 ? 0.212 11.875 2.970 1.00 94.38 198 LEU A N 1
ATOM 1569 C CA . LEU A 1 198 ? -0.375 10.962 2.001 1.00 94.38 198 LEU A CA 1
ATOM 1570 C C . LEU A 1 198 ? -1.168 11.770 0.974 1.00 94.38 198 LEU A C 1
ATOM 1572 O O . LEU A 1 198 ? -1.846 12.737 1.323 1.00 94.38 198 LEU A O 1
ATOM 1576 N N . SER A 1 199 ? -1.096 11.365 -0.291 1.00 94.25 199 SER A N 1
ATOM 1577 C CA . SER A 1 199 ? -1.827 11.994 -1.391 1.00 94.25 199 SER A CA 1
ATOM 1578 C C . SER A 1 199 ? -2.590 10.934 -2.170 1.00 94.25 199 SER A C 1
ATOM 1580 O O . SER A 1 199 ? -1.987 9.988 -2.672 1.00 94.25 199 SER A O 1
ATOM 1582 N N . ALA A 1 200 ? -3.900 11.124 -2.315 1.00 92.88 200 ALA A N 1
ATOM 1583 C CA . ALA A 1 200 ? -4.730 10.355 -3.243 1.00 92.88 200 ALA A CA 1
ATOM 1584 C C . ALA A 1 200 ? -4.609 10.865 -4.694 1.00 92.88 200 ALA A C 1
ATOM 1586 O O . ALA A 1 200 ? -5.095 10.227 -5.627 1.00 92.88 200 ALA A O 1
ATOM 1587 N N . LEU A 1 201 ? -3.973 12.026 -4.887 1.00 91.88 201 LEU A N 1
ATOM 1588 C CA . LEU A 1 201 ? -3.687 12.624 -6.189 1.00 91.88 201 LEU A CA 1
ATOM 1589 C C . LEU A 1 201 ? -2.366 12.090 -6.752 1.00 91.88 201 LEU A C 1
ATOM 1591 O O . LEU A 1 201 ? -1.428 11.837 -5.996 1.00 91.88 201 LEU A O 1
ATOM 1595 N N . GLY A 1 202 ? -2.266 12.010 -8.079 1.00 90.19 202 GLY A N 1
ATOM 1596 C CA . GLY A 1 202 ? -1.039 11.639 -8.786 1.00 90.19 202 GLY A CA 1
ATOM 1597 C C . GLY A 1 202 ? -1.273 10.595 -9.882 1.00 90.19 202 GLY A C 1
ATOM 1598 O O . GLY A 1 202 ? -2.418 10.249 -10.182 1.00 90.19 202 GLY A O 1
ATOM 1599 N N . PRO A 1 203 ? -0.201 10.082 -10.511 1.00 87.25 203 PRO A N 1
ATOM 1600 C CA . PRO A 1 203 ? -0.319 9.051 -11.539 1.00 87.25 203 PRO A CA 1
ATOM 1601 C C . PRO A 1 203 ? -0.945 7.772 -10.962 1.00 87.25 203 PRO A C 1
ATOM 1603 O O . PRO A 1 203 ? -0.417 7.187 -10.020 1.00 87.25 203 PRO A O 1
ATOM 1606 N N . GLY A 1 204 ? -2.071 7.341 -11.538 1.00 86.50 204 GLY A N 1
ATOM 1607 C CA . GLY A 1 204 ? -2.847 6.190 -11.055 1.00 86.50 204 GLY A CA 1
ATOM 1608 C C . GLY A 1 204 ? -3.770 6.486 -9.865 1.00 86.50 204 GLY A C 1
ATOM 1609 O O . GLY A 1 204 ? -4.437 5.572 -9.393 1.00 86.50 204 GLY A O 1
ATOM 1610 N N . GLY A 1 205 ? -3.815 7.736 -9.395 1.00 89.56 205 GLY A N 1
ATOM 1611 C CA . GLY A 1 205 ? -4.723 8.200 -8.348 1.00 89.56 205 GLY A CA 1
ATOM 1612 C C . GLY A 1 205 ? -5.945 8.944 -8.893 1.00 89.56 205 GLY A C 1
ATOM 1613 O O . GLY A 1 205 ? -6.279 8.882 -10.079 1.00 89.56 205 GLY A O 1
ATOM 1614 N N . LEU A 1 206 ? -6.607 9.684 -8.006 1.00 89.81 206 LEU A N 1
ATOM 1615 C CA . LEU A 1 206 ? -7.767 10.509 -8.326 1.00 89.81 206 LEU A CA 1
ATOM 1616 C C . LEU A 1 206 ? -7.343 11.859 -8.915 1.00 89.81 206 LEU A C 1
ATOM 1618 O O . LEU A 1 206 ? -6.259 12.380 -8.646 1.00 89.81 206 LEU A O 1
ATOM 1622 N N . THR A 1 207 ? -8.239 12.468 -9.689 1.00 88.25 207 THR A N 1
ATOM 1623 C CA . THR A 1 207 ? -8.140 13.883 -10.062 1.00 88.25 207 THR A CA 1
ATOM 1624 C C . THR A 1 207 ? -9.108 14.703 -9.217 1.00 88.25 207 THR A C 1
ATOM 1626 O O . THR A 1 207 ? -10.137 14.196 -8.772 1.00 88.25 207 THR A O 1
ATOM 1629 N N . ARG A 1 208 ? -8.808 15.993 -9.017 1.00 86.38 208 ARG A N 1
ATOM 1630 C CA . ARG A 1 208 ? -9.652 16.899 -8.213 1.00 86.38 208 ARG A CA 1
ATOM 1631 C C . ARG A 1 208 ? -11.107 16.943 -8.689 1.00 86.38 208 ARG A C 1
ATOM 1633 O O . ARG A 1 208 ? -12.010 17.012 -7.867 1.00 86.38 208 ARG A O 1
ATOM 1640 N N . GLU A 1 209 ? -11.310 16.881 -10.003 1.00 84.38 209 GLU A N 1
ATOM 1641 C CA . GLU A 1 209 ? -12.625 16.941 -10.654 1.00 84.38 209 GLU A CA 1
ATOM 1642 C C . GLU A 1 209 ? -13.402 15.623 -10.563 1.00 84.38 209 GLU A C 1
ATOM 1644 O O . GLU A 1 209 ? -14.624 15.641 -10.487 1.00 84.38 209 GLU A O 1
ATOM 1649 N N . ARG A 1 210 ? -12.707 14.475 -10.559 1.00 84.94 210 ARG A N 1
ATOM 1650 C CA . ARG A 1 210 ? -13.343 13.149 -10.453 1.00 84.94 210 ARG A CA 1
ATOM 1651 C C . ARG A 1 210 ? -13.582 12.709 -9.014 1.00 84.94 210 ARG A C 1
ATOM 1653 O O . ARG A 1 210 ? -14.354 11.784 -8.788 1.00 84.94 210 ARG A O 1
ATOM 1660 N N . ALA A 1 211 ? -12.907 13.331 -8.053 1.00 84.25 211 ALA A N 1
ATOM 1661 C CA . ALA A 1 211 ? -13.094 13.035 -6.645 1.00 84.25 211 ALA A CA 1
ATOM 1662 C C . ALA A 1 211 ? -14.435 13.594 -6.150 1.00 84.25 211 ALA A C 1
ATOM 1664 O O . ALA A 1 211 ? -14.548 14.797 -5.891 1.00 84.25 211 ALA A O 1
ATOM 1665 N N . GLY A 1 212 ? -15.419 12.701 -6.018 1.00 85.69 212 GLY A N 1
ATOM 1666 C CA . GLY A 1 212 ? -16.720 12.981 -5.416 1.00 85.69 212 GLY A CA 1
ATOM 1667 C C . GLY A 1 212 ? -16.647 13.250 -3.910 1.00 85.69 212 GLY A C 1
ATOM 1668 O O . GLY A 1 212 ? -15.568 13.316 -3.320 1.00 85.69 212 GLY A O 1
ATOM 1669 N N . PHE A 1 213 ? -17.816 13.418 -3.294 1.00 85.38 213 PHE A N 1
ATOM 1670 C CA . PHE A 1 213 ? -17.933 13.700 -1.862 1.00 85.38 213 PHE A CA 1
ATOM 1671 C C . PHE A 1 213 ? -17.519 12.505 -0.989 1.00 85.38 213 PHE A C 1
ATOM 1673 O O . PHE A 1 213 ? -16.760 12.692 -0.047 1.00 85.38 213 PHE A O 1
ATOM 1680 N N . GLU A 1 214 ? -17.945 11.290 -1.349 1.00 85.19 214 GLU A N 1
ATOM 1681 C CA . GLU A 1 214 ? -17.709 10.048 -0.587 1.00 85.19 214 GLU A CA 1
ATOM 1682 C C . GLU A 1 214 ? -16.215 9.811 -0.321 1.00 85.19 214 GLU A C 1
ATOM 1684 O O . GLU A 1 214 ? -15.787 9.648 0.815 1.00 85.19 214 GLU A O 1
ATOM 1689 N N . VAL A 1 215 ? -15.394 9.968 -1.361 1.00 87.00 215 VAL A N 1
ATOM 1690 C CA . VAL A 1 215 ? -13.938 9.768 -1.304 1.00 87.00 215 VAL A CA 1
ATOM 1691 C C . VAL A 1 215 ? -13.196 10.781 -0.429 1.00 87.00 215 VAL A C 1
ATOM 1693 O O . VAL A 1 215 ? -12.027 10.560 -0.110 1.00 87.00 215 VAL A O 1
ATOM 1696 N N . ARG A 1 216 ? -13.831 11.917 -0.111 1.00 90.38 216 ARG A N 1
ATOM 1697 C CA . ARG A 1 216 ? -13.273 12.983 0.736 1.00 90.38 216 ARG A CA 1
ATOM 1698 C C . ARG A 1 216 ? -13.743 12.884 2.183 1.00 90.38 216 ARG A C 1
ATOM 1700 O O . ARG A 1 216 ? -13.203 13.602 3.024 1.00 90.38 216 ARG A O 1
ATOM 1707 N N . ASP A 1 217 ? -14.752 12.063 2.451 1.00 89.69 217 ASP A N 1
ATOM 1708 C CA . ASP A 1 217 ? -15.314 11.915 3.783 1.00 89.69 217 ASP A CA 1
ATOM 1709 C C . ASP A 1 217 ? -14.381 11.097 4.692 1.00 89.69 217 ASP A C 1
ATOM 1711 O O . ASP A 1 217 ? -13.465 10.389 4.255 1.00 89.69 217 ASP A O 1
ATOM 1715 N N . VAL A 1 218 ? -14.584 11.224 5.999 1.00 88.81 218 VAL A N 1
ATOM 1716 C CA . VAL A 1 218 ? -13.815 10.482 6.991 1.00 88.81 218 VAL A CA 1
ATOM 1717 C C . VAL A 1 218 ? -14.411 9.090 7.144 1.00 88.81 218 VAL A C 1
ATOM 1719 O O . VAL A 1 218 ? -15.461 8.900 7.754 1.00 88.81 218 VAL A O 1
ATOM 1722 N N . HIS A 1 219 ? -13.682 8.094 6.654 1.00 89.50 219 HIS A N 1
ATOM 1723 C CA . HIS A 1 219 ? -14.054 6.701 6.822 1.00 89.50 219 HIS A CA 1
ATOM 1724 C C . HIS A 1 219 ? -13.702 6.178 8.226 1.00 89.50 219 HIS A C 1
ATOM 1726 O O . HIS A 1 219 ? -12.702 6.580 8.829 1.00 89.50 219 HIS A O 1
ATOM 1732 N N . HIS A 1 220 ? -14.483 5.232 8.753 1.00 85.31 220 HIS A N 1
ATOM 1733 C CA . HIS A 1 220 ? -14.261 4.678 10.095 1.00 85.31 220 HIS A CA 1
ATOM 1734 C C . HIS A 1 220 ? -12.896 3.982 10.231 1.00 85.31 220 HIS A C 1
ATOM 1736 O O . HIS A 1 220 ? -12.246 4.091 11.270 1.00 85.31 220 HIS A O 1
ATOM 1742 N N . THR A 1 221 ? -12.396 3.368 9.155 1.00 89.69 221 THR A N 1
ATOM 1743 C CA . THR A 1 221 ? -11.068 2.734 9.129 1.00 89.69 221 THR A CA 1
ATOM 1744 C C . THR A 1 221 ? -9.909 3.717 9.248 1.00 89.69 221 THR A C 1
ATOM 1746 O O . THR A 1 221 ? -8.784 3.292 9.504 1.00 89.69 221 THR A O 1
ATOM 1749 N N . HIS A 1 222 ? -10.133 5.027 9.064 1.00 87.38 222 HIS A N 1
ATOM 1750 C CA . HIS A 1 222 ? -9.082 6.037 9.239 1.00 87.38 222 HIS A CA 1
ATOM 1751 C C . HIS A 1 222 ? -8.580 6.095 10.686 1.00 87.38 222 HIS A C 1
ATOM 1753 O O . HIS A 1 222 ? -7.464 6.561 10.926 1.00 87.38 222 HIS A O 1
ATOM 1759 N N . TYR A 1 223 ? -9.370 5.603 11.643 1.00 86.50 223 TYR A N 1
ATOM 1760 C CA . TYR A 1 223 ? -9.046 5.639 13.060 1.00 86.50 223 TYR A CA 1
ATOM 1761 C C . TYR A 1 223 ? -7.663 5.038 13.352 1.00 86.50 223 TYR A C 1
ATOM 1763 O O . TYR A 1 223 ? -7.361 3.903 12.997 1.00 86.50 223 TYR A O 1
ATOM 1771 N N . GLY A 1 224 ? -6.787 5.846 13.957 1.00 83.88 224 GLY A N 1
ATOM 1772 C CA . GLY A 1 224 ? -5.415 5.453 14.291 1.00 83.88 224 GLY A CA 1
ATOM 1773 C C . GLY A 1 224 ? -4.455 5.293 13.103 1.00 83.88 224 GLY A C 1
ATOM 1774 O O . GLY A 1 224 ? -3.271 5.033 13.338 1.00 83.88 224 GLY A O 1
ATOM 1775 N N . ARG A 1 225 ? -4.922 5.475 11.860 1.00 91.00 225 ARG A N 1
ATOM 1776 C CA . ARG A 1 225 ? -4.159 5.297 10.611 1.00 91.00 225 ARG A CA 1
ATOM 1777 C C . ARG A 1 225 ? -3.883 6.624 9.910 1.00 91.00 225 ARG A C 1
ATOM 1779 O O . ARG A 1 225 ? -2.723 6.977 9.691 1.00 91.00 225 ARG A O 1
ATOM 1786 N N . ILE A 1 226 ? -4.940 7.373 9.603 1.00 89.88 226 ILE A N 1
ATOM 1787 C CA . ILE A 1 226 ? -4.889 8.680 8.938 1.00 89.88 226 ILE A CA 1
ATOM 1788 C C . ILE A 1 226 ? -5.535 9.708 9.861 1.00 89.88 226 ILE A C 1
ATOM 1790 O O . ILE A 1 226 ? -6.595 9.462 10.431 1.00 89.88 226 ILE A O 1
ATOM 1794 N N . CYS A 1 227 ? -4.892 10.861 10.029 1.00 89.06 227 CYS A N 1
ATOM 1795 C CA . CYS A 1 227 ? -5.431 11.938 10.843 1.00 89.06 227 CYS A CA 1
ATOM 1796 C C . CYS A 1 227 ? -6.706 12.495 10.185 1.00 89.06 227 CYS A C 1
ATOM 1798 O O . CYS A 1 227 ? -6.612 13.032 9.082 1.00 89.06 227 CYS A O 1
ATOM 1800 N N . PRO A 1 228 ? -7.883 12.418 10.837 1.00 84.94 228 PRO A N 1
ATOM 1801 C CA . PRO A 1 228 ? -9.132 12.895 10.239 1.00 84.94 228 PRO A CA 1
ATOM 1802 C C . PRO A 1 228 ? -9.255 14.426 10.249 1.00 84.94 228 PRO A C 1
ATOM 1804 O O . PRO A 1 228 ? -10.128 14.975 9.589 1.00 84.94 228 PRO A O 1
ATOM 1807 N N . ILE A 1 229 ? -8.407 15.112 11.021 1.00 86.94 229 ILE A N 1
ATOM 1808 C CA . ILE A 1 229 ? -8.453 16.569 11.211 1.00 86.94 229 ILE A CA 1
ATOM 1809 C C . ILE A 1 229 ? -7.435 17.265 10.302 1.00 86.94 229 ILE A C 1
ATOM 1811 O O . ILE A 1 229 ? -7.694 18.339 9.769 1.00 86.94 229 ILE A O 1
ATOM 1815 N N . GLU A 1 230 ? -6.256 16.666 10.137 1.00 87.31 230 GLU A N 1
ATOM 1816 C CA . GLU A 1 230 ? -5.141 17.280 9.424 1.00 87.31 230 GLU A CA 1
ATOM 1817 C C . GLU A 1 230 ? -5.264 17.046 7.913 1.00 87.31 230 GLU A C 1
ATOM 1819 O O . GLU A 1 230 ? -4.650 16.146 7.338 1.00 87.31 230 GLU A O 1
ATOM 1824 N N . THR A 1 231 ? -6.079 17.884 7.279 1.00 89.81 231 THR A N 1
ATOM 1825 C CA . THR A 1 231 ? -6.246 17.982 5.826 1.00 89.81 231 THR A CA 1
ATOM 1826 C C . THR A 1 231 ? -6.141 19.450 5.409 1.00 89.81 231 THR A C 1
ATOM 1828 O O . THR A 1 231 ? -6.586 20.328 6.149 1.00 89.81 231 THR A O 1
ATOM 1831 N N . PRO A 1 232 ? -5.588 19.766 4.225 1.00 90.19 232 PRO A N 1
ATOM 1832 C CA . PRO A 1 232 ? -5.670 21.112 3.679 1.00 90.19 232 PRO A CA 1
ATOM 1833 C C . PRO A 1 232 ? -7.125 21.535 3.472 1.00 90.19 232 PRO A C 1
ATOM 1835 O O . PRO A 1 232 ? -7.964 20.730 3.058 1.00 90.19 232 PRO A O 1
ATOM 1838 N N . GLU A 1 233 ? -7.399 22.814 3.696 1.00 90.38 233 GLU A N 1
ATOM 1839 C CA . GLU A 1 233 ? -8.680 23.419 3.351 1.00 90.38 233 GLU A CA 1
ATOM 1840 C C . GLU A 1 233 ? -8.800 2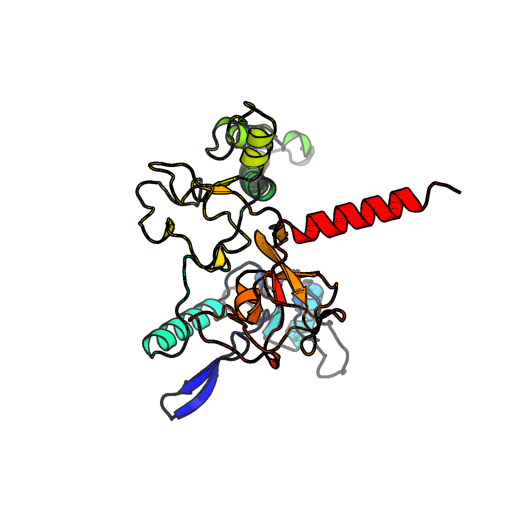3.648 1.832 1.00 90.38 233 GLU A C 1
ATOM 1842 O O . GLU A 1 233 ? -7.811 23.698 1.089 1.00 90.38 233 GLU A O 1
ATOM 1847 N N . GLY A 1 234 ? -10.035 23.796 1.349 1.00 90.94 234 GLY A N 1
ATOM 1848 C CA . GLY A 1 234 ? -10.320 24.114 -0.051 1.00 90.94 234 GLY A CA 1
ATOM 1849 C C . GLY A 1 234 ? -10.358 22.888 -0.980 1.00 90.94 234 GLY A C 1
ATOM 1850 O O . GLY A 1 234 ? -10.812 21.820 -0.575 1.00 90.94 234 GLY A O 1
ATOM 1851 N N . PRO A 1 235 ? -9.920 23.004 -2.251 1.00 89.81 235 PRO A N 1
ATOM 1852 C CA . PRO A 1 235 ? -10.126 21.961 -3.266 1.00 89.81 235 PRO A CA 1
ATOM 1853 C C . PRO A 1 235 ? -9.455 20.607 -2.995 1.00 89.81 235 PRO A C 1
ATOM 1855 O O . PRO A 1 235 ? -9.818 19.621 -3.631 1.00 89.81 235 PRO A O 1
ATOM 1858 N N . ASN A 1 236 ? -8.457 20.560 -2.107 1.00 90.94 236 ASN A N 1
ATOM 1859 C CA . ASN A 1 236 ? -7.720 19.336 -1.767 1.00 90.94 236 ASN A CA 1
ATOM 1860 C C . ASN A 1 236 ? -8.233 18.652 -0.489 1.00 90.94 236 ASN A C 1
ATOM 1862 O O . ASN A 1 236 ? -7.621 17.675 -0.057 1.00 90.94 236 ASN A O 1
ATOM 1866 N N . ILE A 1 237 ? -9.316 19.154 0.115 1.00 92.44 237 ILE A N 1
ATOM 1867 C CA . ILE A 1 237 ? -9.886 18.578 1.335 1.00 92.44 237 ILE A CA 1
ATOM 1868 C C . ILE A 1 237 ? -10.215 17.092 1.143 1.00 92.44 237 ILE A C 1
ATOM 1870 O O . ILE A 1 237 ? -10.800 16.711 0.129 1.00 92.44 237 ILE A O 1
ATOM 1874 N N . GLY A 1 238 ? -9.776 16.251 2.082 1.00 88.62 238 GLY A N 1
ATOM 1875 C CA . GLY A 1 238 ? -9.988 14.798 2.057 1.00 88.62 238 GLY A CA 1
ATOM 1876 C C . GLY A 1 238 ? -9.132 14.027 1.040 1.00 88.62 238 GLY A C 1
ATOM 1877 O O . GLY A 1 238 ? -9.079 12.805 1.087 1.00 88.62 238 GLY A O 1
ATOM 1878 N N . LEU A 1 239 ? -8.413 14.712 0.141 1.00 92.44 239 LEU A N 1
ATOM 1879 C CA . LEU A 1 239 ? -7.527 14.084 -0.857 1.00 92.44 239 LEU A CA 1
ATOM 1880 C C . LEU A 1 239 ? -6.063 14.053 -0.422 1.00 92.44 239 LEU A C 1
ATOM 1882 O O . LEU A 1 239 ? -5.252 13.314 -0.986 1.00 92.44 239 LEU A O 1
ATOM 1886 N N . ILE A 1 240 ? -5.725 14.883 0.560 1.00 93.50 240 ILE A N 1
ATOM 1887 C CA . ILE A 1 240 ? -4.417 14.942 1.192 1.00 93.50 240 ILE A CA 1
ATOM 1888 C C . ILE A 1 240 ? -4.638 14.759 2.687 1.00 93.50 240 ILE A C 1
ATOM 1890 O O . ILE A 1 240 ? -5.380 15.522 3.297 1.00 93.50 240 ILE A O 1
ATOM 1894 N N . GLY A 1 241 ? -3.965 13.773 3.268 1.00 91.56 241 GLY A N 1
ATOM 1895 C CA . GLY A 1 241 ? -4.021 13.501 4.701 1.00 91.56 241 GLY A CA 1
ATOM 1896 C C . GLY A 1 241 ? -2.631 13.308 5.287 1.00 91.56 241 GLY A C 1
ATOM 1897 O O . GLY A 1 241 ? -1.649 13.168 4.557 1.00 91.56 241 GLY A O 1
ATOM 1898 N N . SER A 1 242 ? -2.546 13.266 6.610 1.00 91.88 242 SER A N 1
ATOM 1899 C CA . SER A 1 242 ? -1.308 12.969 7.340 1.00 91.88 242 SER A CA 1
ATOM 1900 C C . SER A 1 242 ? -1.418 11.626 8.062 1.00 91.88 242 SER A C 1
ATOM 1902 O O . SER A 1 242 ? -2.469 11.286 8.610 1.00 91.88 242 SER A O 1
ATOM 1904 N N . LEU A 1 243 ? -0.331 10.850 8.089 1.00 92.56 243 LEU A N 1
ATOM 1905 C CA . LEU A 1 243 ? -0.267 9.612 8.875 1.00 92.56 243 LEU A CA 1
ATOM 1906 C C . LEU A 1 243 ? -0.396 9.899 10.376 1.00 92.56 243 LEU A C 1
ATOM 1908 O O . LEU A 1 243 ? 0.302 10.765 10.912 1.00 92.56 243 LEU A O 1
ATOM 1912 N N . CYS A 1 244 ? -1.197 9.100 11.083 1.00 89.75 244 CYS A N 1
ATOM 1913 C CA . CYS A 1 244 ? -1.262 9.145 12.544 1.00 89.75 244 CYS A CA 1
ATOM 1914 C C . CYS A 1 244 ? 0.093 8.810 13.192 1.00 89.75 244 CYS A C 1
ATOM 1916 O O . CYS A 1 244 ? 0.966 8.195 12.583 1.00 89.75 244 CYS A O 1
ATOM 1918 N N . ILE A 1 245 ? 0.270 9.197 14.459 1.00 87.00 245 ILE A N 1
ATOM 1919 C CA . ILE A 1 245 ? 1.557 9.139 15.181 1.00 87.00 245 ILE A CA 1
ATOM 1920 C C . ILE A 1 245 ? 2.157 7.728 15.198 1.00 87.00 245 ILE A C 1
ATOM 1922 O O . ILE A 1 245 ? 3.328 7.549 14.865 1.00 87.00 245 ILE A O 1
ATOM 1926 N N . TYR A 1 246 ? 1.350 6.731 15.562 1.00 88.56 246 TYR A N 1
ATOM 1927 C CA . TYR A 1 246 ? 1.790 5.340 15.677 1.00 88.56 246 TYR A CA 1
ATOM 1928 C C . TYR A 1 246 ? 1.497 4.490 14.437 1.00 88.56 246 TYR A C 1
ATOM 1930 O O . TYR A 1 246 ? 1.833 3.307 14.428 1.00 88.56 246 TYR A O 1
ATOM 1938 N N . ALA A 1 247 ? 0.902 5.079 13.398 1.00 90.38 247 ALA A N 1
ATOM 1939 C CA . ALA A 1 247 ? 0.615 4.371 12.162 1.00 90.38 247 ALA A CA 1
ATOM 1940 C C . ALA A 1 247 ? 1.912 3.972 11.450 1.00 90.38 247 ALA A C 1
ATOM 1942 O O . ALA A 1 247 ? 2.879 4.744 11.398 1.00 90.38 247 ALA A O 1
ATOM 1943 N N . ARG A 1 248 ? 1.917 2.767 10.882 1.00 92.38 248 ARG A N 1
ATOM 1944 C CA . ARG A 1 248 ? 3.019 2.229 10.078 1.00 92.38 248 ARG A CA 1
ATOM 1945 C C . ARG A 1 248 ? 2.477 1.661 8.779 1.00 92.38 248 ARG A C 1
ATOM 1947 O O . ARG A 1 248 ? 1.318 1.281 8.713 1.00 92.38 248 ARG A O 1
ATOM 1954 N N . VAL A 1 249 ? 3.318 1.623 7.754 1.00 94.31 249 VAL A N 1
ATOM 1955 C CA . VAL A 1 249 ? 2.995 0.970 6.482 1.00 94.31 249 VAL A CA 1
ATOM 1956 C C . VAL A 1 249 ? 3.678 -0.389 6.485 1.00 94.31 249 VAL A C 1
ATOM 1958 O O . VAL A 1 249 ? 4.885 -0.452 6.723 1.00 94.31 249 VAL A O 1
ATOM 1961 N N . ASN A 1 250 ? 2.915 -1.458 6.279 1.00 92.31 250 ASN A N 1
ATOM 1962 C CA . ASN A 1 250 ? 3.456 -2.813 6.221 1.00 92.31 250 ASN A CA 1
ATOM 1963 C C . ASN A 1 250 ? 4.118 -3.108 4.866 1.00 92.31 250 ASN A C 1
ATOM 1965 O O . ASN A 1 250 ? 4.073 -2.293 3.943 1.00 92.31 250 ASN A O 1
ATOM 1969 N N . GLU A 1 251 ? 4.731 -4.284 4.729 1.00 89.50 251 GLU A N 1
ATOM 1970 C CA . GLU A 1 251 ? 5.420 -4.695 3.493 1.00 89.50 251 GLU A CA 1
ATOM 1971 C C . GLU A 1 251 ? 4.479 -4.773 2.283 1.00 89.50 251 GLU A C 1
ATOM 1973 O O . GLU A 1 251 ? 4.891 -4.555 1.144 1.00 89.50 251 GLU A O 1
ATOM 1978 N N . LEU A 1 252 ? 3.195 -5.042 2.530 1.00 89.12 252 LEU A N 1
ATOM 1979 C CA . LEU A 1 252 ? 2.163 -5.076 1.503 1.00 89.12 252 LEU A CA 1
ATOM 1980 C C . LEU A 1 252 ? 1.631 -3.683 1.149 1.00 89.12 252 LEU A C 1
ATOM 1982 O O . LEU A 1 252 ? 0.861 -3.580 0.202 1.00 89.12 252 LEU A O 1
ATOM 1986 N N . GLY A 1 253 ? 2.043 -2.615 1.837 1.00 92.56 253 GLY A N 1
ATOM 1987 C CA . GLY A 1 253 ? 1.617 -1.238 1.577 1.00 92.56 253 GLY A CA 1
ATOM 1988 C C . GLY A 1 253 ? 0.326 -0.807 2.288 1.00 92.56 253 GLY A C 1
ATOM 1989 O O . GLY A 1 253 ? -0.195 0.265 1.984 1.00 92.56 253 GLY A O 1
ATOM 1990 N N . PHE A 1 254 ? -0.208 -1.596 3.220 1.00 95.81 254 PHE A N 1
ATOM 1991 C CA . PHE A 1 254 ? -1.371 -1.226 4.034 1.00 95.81 254 PHE A CA 1
ATOM 1992 C C . PHE A 1 254 ? -0.957 -0.513 5.320 1.00 95.81 254 PHE A C 1
ATOM 1994 O O . PHE A 1 254 ? 0.130 -0.742 5.853 1.00 95.81 254 PHE A O 1
ATOM 2001 N N . ILE A 1 255 ? -1.831 0.365 5.820 1.00 94.25 255 ILE A N 1
ATOM 2002 C CA . ILE A 1 255 ? -1.588 1.088 7.070 1.00 94.25 255 ILE A CA 1
ATOM 2003 C C . ILE A 1 255 ? -2.048 0.240 8.252 1.00 94.25 255 ILE A C 1
ATOM 2005 O O . ILE A 1 255 ? -3.204 -0.187 8.326 1.00 94.25 255 ILE A O 1
ATOM 2009 N N . GLU A 1 256 ? -1.156 0.073 9.213 1.00 93.31 256 GLU A N 1
ATOM 2010 C CA . GLU A 1 256 ? -1.398 -0.646 10.450 1.00 93.31 256 GLU A CA 1
ATOM 2011 C C . GLU A 1 256 ? -1.285 0.280 11.655 1.00 93.31 256 GLU A C 1
ATOM 2013 O O . GLU A 1 256 ? -0.490 1.228 11.681 1.00 93.31 256 GLU A O 1
ATOM 2018 N N . THR A 1 257 ? -2.061 -0.045 12.682 1.00 90.19 257 THR A N 1
ATOM 2019 C CA . THR A 1 257 ? -2.104 0.684 13.949 1.00 90.19 257 THR A CA 1
ATOM 2020 C C . THR A 1 257 ? -1.839 -0.286 15.098 1.00 90.19 257 THR A C 1
ATOM 2022 O O . THR A 1 257 ? -2.323 -1.418 15.050 1.00 90.19 257 THR A O 1
ATOM 2025 N N . PRO A 1 258 ? -1.075 0.120 16.130 1.00 90.69 258 PRO A N 1
ATOM 2026 C CA . PRO A 1 258 ? -0.808 -0.738 17.273 1.00 90.69 258 PRO A CA 1
ATOM 2027 C C . PRO A 1 258 ? -1.967 -0.789 18.268 1.00 90.69 258 PRO A C 1
ATOM 2029 O O . PRO A 1 258 ? -2.559 0.230 18.643 1.00 90.69 258 PRO A O 1
ATOM 2032 N N . TYR A 1 259 ? -2.186 -1.991 18.786 1.00 85.94 259 TYR A N 1
ATOM 2033 C CA . TYR A 1 259 ? -3.179 -2.318 19.794 1.00 85.94 259 TYR A CA 1
ATOM 2034 C C . TYR A 1 259 ? -2.573 -3.170 20.912 1.00 85.94 259 TYR A C 1
ATOM 2036 O O . TYR A 1 259 ? -1.727 -4.024 20.660 1.00 85.94 259 TYR A O 1
ATOM 2044 N N . PHE A 1 260 ? -3.045 -2.983 22.145 1.00 84.19 260 PHE A N 1
ATOM 2045 C CA . PHE A 1 260 ? -2.750 -3.887 23.258 1.00 84.19 260 PHE A CA 1
ATOM 2046 C C . PHE A 1 260 ? -3.665 -5.096 23.214 1.00 84.19 260 PHE A C 1
ATOM 2048 O O . PHE A 1 260 ? -4.886 -4.934 23.144 1.00 84.19 260 PHE A O 1
ATOM 2055 N N . ARG A 1 261 ? -3.096 -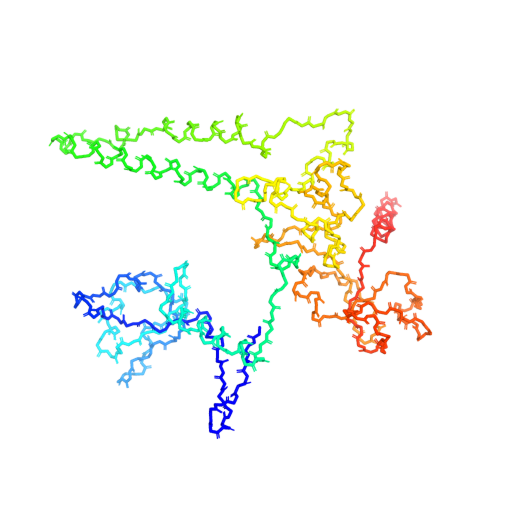6.294 23.319 1.00 84.94 261 ARG A N 1
ATOM 2056 C CA . ARG A 1 261 ? -3.877 -7.528 23.378 1.00 84.94 261 ARG A CA 1
ATOM 2057 C C . ARG A 1 261 ? -4.556 -7.690 24.737 1.00 84.94 261 ARG A C 1
ATOM 2059 O O . ARG A 1 261 ? -3.943 -7.483 25.788 1.00 84.94 261 ARG A O 1
ATOM 2066 N N . VAL A 1 262 ? -5.817 -8.107 24.715 1.00 83.19 262 VAL A N 1
ATOM 2067 C CA . VAL A 1 262 ? -6.617 -8.427 25.899 1.00 83.19 262 VAL A CA 1
ATOM 2068 C C . VAL A 1 262 ? -6.852 -9.931 25.946 1.00 83.19 262 VAL A C 1
ATOM 2070 O O . VAL A 1 262 ? -7.349 -10.524 24.990 1.00 83.19 262 VAL A O 1
ATOM 2073 N N . ILE A 1 263 ? -6.505 -10.552 27.071 1.00 83.44 263 ILE A N 1
ATOM 2074 C CA . ILE A 1 263 ? -6.731 -11.978 27.322 1.00 83.44 263 ILE A CA 1
ATOM 2075 C C . ILE A 1 263 ? -7.600 -12.083 28.573 1.00 83.44 263 ILE A C 1
ATOM 2077 O O . ILE A 1 263 ? -7.243 -11.560 29.626 1.00 83.44 263 ILE A O 1
ATOM 2081 N N . GLU A 1 264 ? -8.781 -12.693 28.442 1.00 81.69 264 GLU A N 1
ATOM 2082 C CA . GLU A 1 264 ? -9.736 -12.906 29.547 1.00 81.69 264 GLU A CA 1
ATOM 2083 C C . GLU A 1 264 ? -10.096 -11.622 30.334 1.00 81.69 264 GLU A C 1
ATOM 2085 O O . GLU A 1 264 ? -10.310 -11.631 31.548 1.00 81.69 264 GLU A O 1
ATOM 2090 N N . GLY A 1 265 ? -10.173 -10.483 29.636 1.00 76.56 265 GLY A N 1
ATOM 2091 C CA . GLY A 1 265 ? -10.494 -9.180 30.233 1.00 76.56 265 GLY A CA 1
ATOM 2092 C C . GLY A 1 265 ? -9.329 -8.502 30.967 1.00 76.56 265 GLY A C 1
ATOM 2093 O O . GLY A 1 265 ? -9.544 -7.473 31.615 1.00 76.56 265 GLY A O 1
ATOM 2094 N N . LYS A 1 266 ? -8.110 -9.046 30.864 1.00 82.25 266 LYS A N 1
ATOM 2095 C CA . LYS A 1 266 ? -6.866 -8.428 31.333 1.00 82.25 266 LYS A CA 1
ATOM 2096 C C . LYS A 1 266 ? -6.060 -7.888 30.154 1.00 82.25 266 LYS A C 1
ATOM 2098 O O . LYS A 1 266 ? -5.842 -8.587 29.166 1.00 82.25 266 LYS A O 1
ATOM 2103 N N . ILE A 1 267 ? -5.618 -6.642 30.271 1.00 84.12 267 ILE A N 1
ATOM 2104 C CA . ILE A 1 267 ? -4.746 -5.995 29.290 1.00 84.12 267 ILE A CA 1
ATOM 2105 C C . ILE A 1 267 ? -3.331 -6.531 29.477 1.00 84.12 267 ILE A C 1
ATOM 2107 O O . ILE A 1 267 ? -2.815 -6.560 30.597 1.00 84.12 267 ILE A O 1
ATOM 2111 N N . THR A 1 268 ? -2.716 -6.953 28.380 1.00 85.00 268 THR A N 1
ATOM 2112 C CA . THR A 1 268 ? -1.319 -7.388 28.342 1.00 85.00 268 THR A CA 1
ATOM 2113 C C . THR A 1 268 ? -0.429 -6.279 27.781 1.00 85.00 268 THR A C 1
ATOM 2115 O O . THR A 1 268 ? -0.913 -5.376 27.099 1.00 85.00 268 THR A O 1
ATOM 2118 N N . ASP A 1 269 ? 0.877 -6.368 28.032 1.00 84.00 269 ASP A N 1
ATOM 2119 C CA . ASP A 1 269 ? 1.872 -5.453 27.453 1.00 84.00 269 ASP A CA 1
ATOM 2120 C C . ASP A 1 269 ? 2.253 -5.833 26.004 1.00 84.00 269 ASP A C 1
ATOM 2122 O O . ASP A 1 269 ? 3.120 -5.204 25.397 1.00 84.00 269 ASP A O 1
ATOM 2126 N N . GLU A 1 270 ? 1.617 -6.864 25.433 1.00 87.44 270 GLU A N 1
ATOM 2127 C CA . GLU A 1 270 ? 1.827 -7.293 24.049 1.00 87.44 270 GLU A CA 1
ATOM 2128 C C . GLU A 1 270 ? 1.162 -6.301 23.084 1.00 87.44 270 GLU A C 1
ATOM 2130 O O . GLU A 1 270 ? -0.056 -6.090 23.123 1.00 87.44 270 GLU A O 1
ATOM 2135 N N . ILE A 1 271 ? 1.974 -5.705 22.205 1.00 87.81 271 ILE A N 1
ATOM 2136 C CA . ILE A 1 271 ? 1.522 -4.783 21.161 1.00 87.81 271 ILE A CA 1
ATOM 2137 C C . ILE A 1 271 ? 1.439 -5.533 19.836 1.00 87.81 271 ILE A C 1
ATOM 2139 O O . ILE A 1 271 ? 2.443 -6.046 19.342 1.00 87.81 271 ILE A O 1
ATOM 2143 N N . VAL A 1 272 ? 0.255 -5.521 19.235 1.00 89.12 272 VAL A N 1
ATOM 2144 C CA . VAL A 1 272 ? -0.019 -6.117 17.927 1.00 89.12 272 VAL A CA 1
ATOM 2145 C C . VAL A 1 272 ? -0.402 -5.008 16.957 1.00 89.12 272 VAL A C 1
ATOM 2147 O O . VAL A 1 272 ? -1.258 -4.180 17.264 1.00 89.12 272 VAL A O 1
ATOM 2150 N N . TYR A 1 273 ? 0.247 -4.972 15.797 1.00 90.12 273 TYR A N 1
ATOM 2151 C CA . TYR A 1 273 ? -0.138 -4.087 14.700 1.00 90.12 273 TYR A CA 1
ATOM 2152 C C . TYR A 1 273 ? -1.231 -4.767 13.887 1.00 90.12 273 TYR A C 1
ATOM 2154 O O . TYR A 1 273 ? -1.079 -5.929 13.524 1.00 90.12 273 TYR A O 1
ATOM 2162 N N . LEU A 1 274 ? -2.333 -4.056 13.655 1.00 88.12 274 LEU A N 1
ATOM 2163 C CA . LEU A 1 274 ? -3.464 -4.569 12.890 1.00 88.12 274 LEU A CA 1
ATOM 2164 C C . LEU A 1 274 ? -3.732 -3.673 11.684 1.00 88.12 274 LEU A C 1
ATOM 2166 O O . LEU A 1 274 ? -3.854 -2.446 11.808 1.00 88.12 274 LEU A O 1
ATOM 2170 N N . SER A 1 275 ? -3.866 -4.297 10.519 1.00 91.94 275 SER A N 1
ATOM 2171 C CA . SER A 1 275 ? -4.417 -3.665 9.317 1.00 91.94 275 SER A CA 1
ATOM 2172 C C . SER A 1 275 ? -5.928 -3.439 9.458 1.00 91.94 275 SER A C 1
ATOM 2174 O O . SER A 1 275 ? -6.551 -3.942 10.394 1.00 91.94 275 SER A O 1
ATOM 2176 N N . ALA A 1 276 ? -6.531 -2.654 8.560 1.00 89.88 276 ALA A N 1
ATOM 2177 C CA . ALA A 1 276 ? -7.969 -2.369 8.621 1.00 89.88 276 ALA A CA 1
ATOM 2178 C C . ALA A 1 276 ? -8.820 -3.653 8.507 1.00 89.88 276 ALA A C 1
ATOM 2180 O O . ALA A 1 276 ? -9.721 -3.865 9.308 1.00 89.88 276 ALA A O 1
ATOM 2181 N N . ASP A 1 277 ? -8.464 -4.568 7.599 1.00 89.62 277 ASP A N 1
ATOM 2182 C CA . ASP A 1 277 ? -9.200 -5.832 7.411 1.00 89.62 277 ASP A CA 1
ATOM 2183 C C . ASP A 1 277 ? -9.053 -6.808 8.586 1.00 89.62 277 ASP A C 1
ATOM 2185 O O . ASP A 1 277 ? -9.872 -7.710 8.793 1.00 89.62 277 ASP A O 1
ATOM 2189 N N . GLU A 1 278 ? -7.953 -6.708 9.330 1.00 87.62 278 GLU A N 1
ATOM 2190 C CA . GLU A 1 278 ? -7.749 -7.497 10.540 1.00 87.62 278 GLU A CA 1
ATOM 2191 C C . GLU A 1 278 ? -8.502 -6.902 11.718 1.00 87.62 278 GLU A C 1
ATOM 2193 O O . GLU A 1 278 ? -9.094 -7.653 12.489 1.00 87.62 278 GLU A O 1
ATOM 2198 N N . GLU A 1 279 ? -8.501 -5.575 11.834 1.00 85.88 279 GLU A N 1
ATOM 2199 C CA . GLU A 1 279 ? -9.223 -4.829 12.858 1.00 85.88 279 GLU A CA 1
ATOM 2200 C C . GLU A 1 279 ? -10.717 -5.173 12.877 1.00 85.88 279 GLU A C 1
ATOM 2202 O O . GLU A 1 279 ? -11.249 -5.473 13.947 1.00 85.88 279 GLU A O 1
ATOM 2207 N N . ASP A 1 280 ? -11.357 -5.246 11.710 1.00 84.50 280 ASP A N 1
ATOM 2208 C CA . ASP A 1 280 ? -12.786 -5.552 11.562 1.00 84.50 280 ASP A CA 1
ATOM 2209 C C . ASP A 1 280 ? -13.214 -6.901 12.160 1.00 84.50 280 ASP A C 1
ATOM 2211 O O . ASP A 1 280 ? -14.388 -7.125 12.470 1.00 84.50 280 ASP A O 1
ATOM 2215 N N . LYS A 1 281 ? -12.269 -7.827 12.351 1.00 83.62 281 LYS A N 1
ATOM 2216 C CA . LYS A 1 281 ? -12.533 -9.149 12.943 1.00 83.62 281 LYS A CA 1
ATOM 2217 C C . LYS A 1 281 ? -12.597 -9.104 14.468 1.00 83.62 281 LYS A C 1
ATOM 2219 O O . LYS A 1 281 ? -13.012 -10.086 15.089 1.00 83.62 281 LYS A O 1
ATOM 2224 N N . TYR A 1 282 ? -12.166 -8.004 15.082 1.00 82.31 282 TYR A N 1
ATOM 2225 C CA . TYR A 1 282 ? -11.995 -7.882 16.521 1.00 82.31 282 TYR A CA 1
ATOM 2226 C C . TYR A 1 282 ? -12.852 -6.768 17.117 1.00 82.31 282 TYR A C 1
ATOM 2228 O O . TYR A 1 282 ? -13.279 -5.829 16.457 1.00 82.31 282 TYR A O 1
ATOM 2236 N N . LYS A 1 283 ? -13.088 -6.861 18.429 1.00 79.62 283 LYS A N 1
ATOM 2237 C CA . LYS A 1 283 ? -13.721 -5.781 19.191 1.00 79.62 283 LYS A CA 1
ATOM 2238 C C . LYS A 1 283 ? -12.656 -4.953 19.884 1.00 79.62 283 LYS A C 1
ATOM 2240 O O . LYS A 1 283 ? -11.909 -5.484 20.717 1.00 79.62 283 LYS A O 1
ATOM 2245 N N . ILE A 1 284 ? -12.643 -3.661 19.578 1.00 78.81 284 ILE A N 1
ATOM 2246 C CA . ILE A 1 284 ? -11.687 -2.708 20.133 1.00 78.81 284 ILE A CA 1
ATOM 2247 C C . ILE A 1 284 ? -12.335 -1.881 21.241 1.00 78.81 284 ILE A C 1
ATOM 2249 O O . ILE A 1 284 ? -13.424 -1.318 21.089 1.00 78.81 284 ILE A O 1
ATOM 2253 N N . ALA A 1 285 ? -11.635 -1.781 22.368 1.00 75.06 285 ALA A N 1
ATOM 2254 C CA . ALA A 1 285 ? -11.939 -0.806 23.404 1.00 75.06 285 ALA A CA 1
ATOM 2255 C C . ALA A 1 285 ? -11.201 0.513 23.176 1.00 75.06 285 ALA A C 1
ATOM 2257 O O . ALA A 1 285 ? -10.050 0.561 22.731 1.00 75.06 285 ALA A O 1
ATOM 2258 N N . GLN A 1 286 ? -11.863 1.586 23.599 1.00 72.00 286 GLN A N 1
ATOM 2259 C CA . GLN A 1 286 ? -11.252 2.899 23.727 1.00 72.00 286 GLN A CA 1
ATOM 2260 C C . GLN A 1 286 ? -10.188 2.911 24.831 1.00 72.00 286 GLN A C 1
ATOM 2262 O O . GLN A 1 286 ? -10.166 2.080 25.738 1.00 72.00 286 GLN A O 1
ATOM 2267 N N . ILE A 1 287 ? -9.306 3.904 24.787 1.00 70.75 287 ILE A N 1
ATOM 2268 C CA . ILE A 1 287 ? -8.227 4.033 25.770 1.00 70.75 287 ILE A CA 1
ATOM 2269 C C . ILE A 1 287 ? -8.686 4.507 27.154 1.00 70.75 287 ILE A C 1
ATOM 2271 O O . ILE A 1 287 ? -8.010 4.254 28.148 1.00 70.75 287 ILE A O 1
ATOM 2275 N N . ASN A 1 288 ? -9.826 5.196 27.227 1.00 70.88 288 ASN A N 1
ATOM 2276 C CA . ASN A 1 288 ? -10.365 5.818 28.442 1.00 70.88 288 ASN A CA 1
ATOM 2277 C C . ASN A 1 288 ? -11.062 4.827 29.393 1.00 70.88 288 ASN A C 1
ATOM 2279 O O . ASN A 1 288 ? -11.695 5.247 30.363 1.00 70.88 288 ASN A O 1
ATOM 2283 N N . ILE A 1 289 ? -10.970 3.525 29.121 1.00 73.94 289 ILE A N 1
ATOM 2284 C CA . ILE A 1 289 ? -11.595 2.503 29.950 1.00 73.94 289 ILE A CA 1
ATOM 2285 C C . ILE A 1 289 ? -10.975 2.487 31.350 1.00 73.94 289 ILE A C 1
ATOM 2287 O O . ILE A 1 289 ? -9.757 2.567 31.528 1.00 73.94 289 ILE A O 1
ATOM 2291 N N . LYS A 1 290 ? -11.830 2.367 32.366 1.00 75.56 290 LYS A N 1
ATOM 2292 C CA . LYS A 1 290 ? -11.387 2.221 33.753 1.00 75.56 290 LYS A CA 1
ATOM 2293 C C . LYS A 1 290 ? -10.770 0.835 33.937 1.00 75.56 290 LYS A C 1
ATOM 2295 O O . LYS A 1 290 ? -11.451 -0.181 33.759 1.00 75.56 290 LYS A O 1
ATOM 2300 N N . ILE A 1 291 ? -9.496 0.821 34.306 1.00 78.31 291 ILE A N 1
ATOM 2301 C CA . ILE A 1 291 ? -8.729 -0.383 34.620 1.00 78.31 291 ILE A CA 1
ATOM 2302 C C . ILE A 1 291 ? -8.486 -0.470 36.124 1.00 78.31 291 ILE A C 1
ATOM 2304 O O . ILE A 1 291 ? -8.315 0.551 36.789 1.00 78.31 291 ILE A O 1
ATOM 2308 N N . ASP A 1 292 ? -8.489 -1.686 36.649 1.00 78.62 292 ASP A N 1
ATOM 2309 C CA . ASP A 1 292 ? -8.060 -1.969 38.016 1.00 78.62 292 ASP A CA 1
ATOM 2310 C C . ASP A 1 292 ? -6.523 -2.059 38.099 1.00 78.62 292 ASP A C 1
ATOM 2312 O O . ASP A 1 292 ? -5.840 -2.121 37.072 1.00 78.62 292 ASP A O 1
ATOM 2316 N N . LYS A 1 293 ? -5.971 -2.110 39.317 1.00 76.75 293 LYS A N 1
ATOM 2317 C CA . LYS A 1 293 ? -4.522 -2.203 39.586 1.00 76.75 293 LYS A CA 1
ATOM 2318 C C . LYS A 1 293 ? -3.852 -3.412 38.922 1.00 76.75 293 LYS A C 1
ATOM 2320 O O . LYS A 1 293 ? -2.669 -3.348 38.609 1.00 76.75 293 LYS A O 1
ATOM 2325 N N . ASP A 1 294 ? -4.617 -4.467 38.643 1.00 76.75 294 ASP A N 1
ATOM 2326 C CA . ASP A 1 294 ? -4.150 -5.686 37.973 1.00 76.75 294 ASP A CA 1
ATOM 2327 C C . ASP A 1 294 ? -4.326 -5.661 36.442 1.00 76.75 294 ASP A C 1
ATOM 2329 O O . ASP A 1 294 ? -4.349 -6.717 35.803 1.00 76.75 294 ASP A O 1
ATOM 2333 N N . ASN A 1 295 ? -4.496 -4.478 35.834 1.00 77.50 295 ASN A N 1
ATOM 2334 C CA . ASN A 1 295 ? -4.797 -4.296 34.405 1.00 77.50 295 ASN A CA 1
ATOM 2335 C C . ASN A 1 295 ? -6.089 -4.995 33.947 1.00 77.50 295 ASN A C 1
ATOM 2337 O O . ASN A 1 295 ? -6.262 -5.316 32.769 1.00 77.50 295 ASN A O 1
ATOM 2341 N N . LYS A 1 296 ? -7.018 -5.232 34.874 1.00 80.69 296 LYS A N 1
ATOM 2342 C CA . LYS A 1 296 ? -8.321 -5.826 34.578 1.00 80.69 296 LYS A CA 1
ATOM 2343 C C . LYS A 1 296 ? -9.322 -4.741 34.209 1.00 80.69 296 LYS A C 1
ATOM 2345 O O . LYS A 1 296 ? -9.406 -3.714 34.877 1.00 80.69 296 LYS A O 1
ATOM 2350 N N . ILE A 1 297 ? -10.090 -4.967 33.150 1.00 76.25 297 ILE A N 1
ATOM 2351 C CA . ILE A 1 297 ? -11.103 -4.011 32.702 1.00 76.25 297 ILE A CA 1
ATOM 2352 C C . ILE A 1 297 ? -12.292 -4.052 33.677 1.00 76.25 297 ILE A C 1
ATOM 2354 O O . ILE A 1 297 ? -12.788 -5.126 34.027 1.00 76.25 297 ILE A O 1
ATOM 2358 N N . SER A 1 298 ? -12.743 -2.886 34.143 1.00 69.88 298 SER A N 1
ATOM 2359 C CA . SER A 1 298 ? -13.898 -2.776 35.048 1.00 69.88 298 SER A CA 1
ATOM 2360 C C . SER A 1 298 ? -15.233 -2.967 34.310 1.00 69.88 298 SER A C 1
ATOM 2362 O O . SER A 1 298 ? -15.351 -2.659 33.124 1.00 69.88 298 SER A O 1
ATOM 2364 N N . LYS A 1 299 ? -16.247 -3.507 35.005 1.00 60.59 299 LYS A N 1
ATOM 2365 C CA . LYS A 1 299 ? -17.502 -3.983 34.389 1.00 60.59 299 LYS A CA 1
ATOM 2366 C C . LYS A 1 299 ? -18.494 -2.892 33.963 1.00 60.59 299 LYS A C 1
ATOM 2368 O O . LYS A 1 299 ? -19.351 -3.178 33.132 1.00 60.59 299 LYS A O 1
ATOM 2373 N N . ASP A 1 300 ? -18.385 -1.675 34.495 1.00 51.94 300 ASP A N 1
ATOM 2374 C CA . ASP A 1 300 ? -19.561 -0.797 34.575 1.00 51.94 300 ASP A CA 1
ATOM 2375 C C . ASP A 1 300 ? -19.857 0.077 33.356 1.00 51.94 300 ASP A C 1
ATOM 2377 O O . ASP A 1 300 ? -21.009 0.455 33.171 1.00 51.94 300 ASP A O 1
ATOM 2381 N N . VAL A 1 301 ? -18.906 0.385 32.473 1.00 49.91 301 VAL A N 1
ATOM 2382 C CA . VAL A 1 301 ? -19.229 1.137 31.248 1.00 49.91 301 VAL A CA 1
ATOM 2383 C C . VAL A 1 301 ? -18.210 0.808 30.168 1.00 49.91 301 VAL A C 1
ATOM 2385 O O . VAL A 1 301 ? -17.098 1.328 30.190 1.00 49.91 301 VAL A O 1
ATOM 2388 N N . LEU A 1 302 ? -18.588 -0.018 29.192 1.00 51.78 302 LEU A N 1
ATOM 2389 C CA . LEU A 1 302 ? -17.819 -0.143 27.956 1.00 51.78 302 LEU A CA 1
ATOM 2390 C C . LEU A 1 302 ? -18.687 0.235 26.766 1.00 51.78 302 LEU A C 1
ATOM 2392 O O . LEU A 1 302 ? -19.610 -0.480 26.376 1.00 51.78 302 LEU A O 1
ATOM 2396 N N . ILE A 1 303 ? -18.350 1.378 26.179 1.00 51.88 303 ILE A N 1
ATOM 2397 C CA . ILE A 1 303 ? -18.659 1.682 24.788 1.00 51.88 303 ILE A CA 1
ATOM 2398 C C . ILE A 1 303 ? -17.513 1.048 23.994 1.00 51.88 303 ILE A C 1
ATOM 2400 O O . ILE A 1 303 ? -16.477 1.667 23.764 1.00 51.88 303 ILE A O 1
ATOM 2404 N N . ALA A 1 304 ? -17.648 -0.241 23.684 1.00 50.75 304 ALA A N 1
ATOM 2405 C CA . ALA A 1 304 ? -16.792 -0.878 22.692 1.00 50.75 304 ALA A CA 1
ATOM 2406 C C . ALA A 1 304 ? -17.299 -0.445 21.317 1.00 50.75 304 ALA A C 1
ATOM 2408 O O . ALA A 1 304 ? -18.497 -0.545 21.041 1.00 50.75 304 ALA A O 1
ATOM 2409 N N . GLN A 1 305 ? -16.406 0.064 20.476 1.00 43.56 305 GLN A N 1
ATOM 2410 C CA . GLN A 1 305 ? -16.763 0.414 19.113 1.00 43.56 305 GLN A CA 1
ATOM 2411 C C . GLN A 1 305 ? -16.705 -0.886 18.306 1.00 43.56 305 GLN A C 1
ATOM 2413 O O . GLN A 1 305 ? -15.634 -1.388 17.989 1.00 43.56 305 GLN A O 1
ATOM 2418 N N . MET A 1 306 ? -17.868 -1.488 18.061 1.00 46.34 306 MET A N 1
ATOM 2419 C CA . MET A 1 306 ? -18.051 -2.325 16.879 1.00 46.34 306 MET A CA 1
ATOM 2420 C C . MET A 1 306 ? -18.703 -1.475 15.797 1.00 46.34 306 MET A C 1
ATOM 2422 O O . MET A 1 306 ? -19.455 -0.541 16.106 1.00 46.34 306 MET A O 1
ATOM 2426 N N . ILE A 1 307 ? -18.446 -1.852 14.546 1.00 40.59 307 ILE A N 1
ATOM 2427 C CA . ILE A 1 307 ? -19.283 -1.525 13.393 1.00 40.59 307 ILE A CA 1
ATOM 2428 C C . ILE A 1 307 ? -20.749 -1.651 13.863 1.00 40.59 307 ILE A C 1
ATOM 2430 O O . ILE A 1 307 ? -21.170 -2.727 14.290 1.00 40.59 307 ILE A O 1
ATOM 2434 N N . ASN A 1 308 ? -21.481 -0.529 13.889 1.00 36.66 308 ASN A N 1
ATOM 2435 C CA . ASN A 1 308 ? -22.884 -0.359 14.330 1.00 36.66 308 ASN A CA 1
ATOM 2436 C C . ASN A 1 308 ? -23.184 0.035 15.798 1.00 36.66 308 ASN A C 1
ATOM 2438 O O . ASN A 1 308 ? -24.352 0.055 16.181 1.00 36.66 308 ASN A O 1
ATOM 2442 N N . GLY A 1 309 ? -22.204 0.403 16.633 1.00 42.78 309 GLY A N 1
ATOM 2443 C CA . GLY A 1 309 ? -22.486 1.118 17.899 1.00 42.78 309 GLY A CA 1
ATOM 2444 C C . GLY A 1 309 ? -23.189 0.308 19.007 1.00 42.78 309 GLY A C 1
ATOM 2445 O O . GLY A 1 309 ? -23.776 0.885 19.924 1.00 42.78 309 GLY A O 1
ATOM 2446 N N . ILE A 1 310 ? -23.130 -1.027 18.958 1.00 42.84 310 ILE A N 1
ATOM 2447 C CA . ILE A 1 310 ? -23.794 -1.913 19.929 1.00 42.84 310 ILE A CA 1
ATOM 2448 C C . ILE A 1 310 ? -22.866 -2.220 21.117 1.00 42.84 310 ILE A C 1
ATOM 2450 O O . ILE A 1 310 ? -21.758 -2.736 20.948 1.00 42.84 310 ILE A O 1
ATOM 2454 N N . LYS A 1 311 ? -23.349 -1.977 22.346 1.00 48.69 311 LYS A N 1
ATOM 2455 C CA . LYS A 1 311 ? -22.663 -2.349 23.599 1.00 48.69 311 LYS A CA 1
ATOM 2456 C C . LYS A 1 311 ? -22.419 -3.862 23.647 1.00 48.69 311 LYS A C 1
ATOM 2458 O O . LYS A 1 311 ? -23.359 -4.646 23.559 1.00 48.69 311 LYS A O 1
ATOM 2463 N N . SER A 1 312 ? -21.165 -4.274 23.821 1.00 48.41 312 SER A N 1
ATOM 2464 C CA . SER A 1 312 ? -20.771 -5.685 23.934 1.00 48.41 312 SER A CA 1
ATOM 2465 C C . SER A 1 312 ? -20.299 -6.042 25.350 1.00 48.41 312 SER A C 1
ATOM 2467 O O . SER A 1 312 ? -19.701 -5.196 26.016 1.00 48.41 312 SER A O 1
ATOM 2469 N N . PRO A 1 313 ? -20.512 -7.290 25.815 1.00 51.50 313 PRO A N 1
ATOM 2470 C CA . PRO A 1 313 ? -20.010 -7.749 27.108 1.00 51.50 313 PRO A CA 1
ATOM 2471 C C . PRO A 1 313 ? -18.473 -7.834 27.134 1.00 51.50 313 PRO A C 1
ATOM 2473 O O . PRO A 1 313 ? -17.842 -8.167 26.125 1.00 51.50 313 PRO A O 1
ATOM 2476 N N . LEU A 1 314 ? -17.887 -7.596 28.317 1.00 48.00 314 LEU A N 1
ATOM 2477 C CA . LEU A 1 314 ? -16.435 -7.537 28.570 1.00 48.00 314 LEU A CA 1
ATOM 2478 C C . LEU A 1 314 ? -15.634 -8.706 27.990 1.00 48.00 314 LEU A C 1
ATOM 2480 O O . LEU A 1 314 ? -14.532 -8.518 27.491 1.00 48.00 314 LEU A O 1
ATOM 2484 N N . TYR A 1 315 ? -16.196 -9.911 28.060 1.00 46.16 315 TYR A N 1
ATOM 2485 C CA . TYR A 1 315 ? -15.531 -11.152 27.659 1.00 46.16 315 TYR A CA 1
ATOM 2486 C C . TYR A 1 315 ? -15.271 -11.260 26.151 1.00 46.16 315 TYR A C 1
ATOM 2488 O O . TYR A 1 315 ? -14.591 -12.180 25.718 1.00 46.16 315 TYR A O 1
ATOM 2496 N N . SER A 1 316 ? -15.814 -10.338 25.352 1.00 49.34 316 SER A N 1
ATOM 2497 C CA . SER A 1 316 ? -15.644 -10.323 23.897 1.00 49.34 316 SER A CA 1
ATOM 2498 C C . SER A 1 316 ? -14.641 -9.281 23.393 1.00 49.34 316 SER A C 1
ATOM 2500 O O . SER A 1 316 ? -14.486 -9.136 22.184 1.00 49.34 316 SER A O 1
ATOM 2502 N N . LEU A 1 317 ? -13.983 -8.549 24.298 1.00 54.44 317 LEU A N 1
ATOM 2503 C CA . LEU A 1 317 ? -12.943 -7.583 23.951 1.00 54.44 317 LEU A CA 1
ATOM 2504 C C . LEU A 1 317 ? -11.604 -8.261 23.716 1.00 54.44 317 LEU A C 1
ATOM 2506 O O . LEU A 1 317 ? -11.154 -9.054 24.540 1.00 54.44 317 LEU A O 1
ATOM 2510 N N . VAL A 1 318 ? -10.968 -7.893 22.605 1.00 58.53 318 VAL A N 1
ATOM 2511 C CA . VAL A 1 318 ? -9.725 -8.527 22.157 1.00 58.53 318 VAL A CA 1
ATOM 2512 C C . VAL A 1 318 ? -8.565 -7.534 22.141 1.00 58.53 318 VAL A C 1
ATOM 2514 O O . VAL A 1 318 ? -7.437 -7.928 22.423 1.00 58.53 318 VAL A O 1
ATOM 2517 N N . PHE A 1 319 ? -8.829 -6.243 21.894 1.00 61.28 319 PHE A N 1
ATOM 2518 C CA . PHE A 1 319 ? -7.778 -5.235 21.737 1.00 61.28 319 PHE A CA 1
ATOM 2519 C C . PHE A 1 319 ? -8.140 -3.853 22.313 1.00 61.28 319 PHE A C 1
ATOM 2521 O O . PHE A 1 319 ? -9.316 -3.502 22.418 1.00 61.28 319 PHE A O 1
ATOM 2528 N N . ILE A 1 320 ? -7.130 -3.051 22.677 1.00 56.59 320 ILE A N 1
ATOM 2529 C CA . ILE A 1 320 ? -7.270 -1.641 23.103 1.00 56.59 320 ILE A CA 1
ATOM 2530 C C . ILE A 1 320 ? -6.307 -0.758 22.317 1.00 56.59 320 ILE A C 1
ATOM 2532 O O . ILE A 1 320 ? -5.118 -1.064 22.239 1.00 56.59 320 ILE A O 1
ATOM 2536 N N . LEU A 1 321 ? -6.799 0.360 21.776 1.00 57.16 321 LEU A N 1
ATOM 2537 C CA . LEU A 1 321 ? -5.978 1.294 21.000 1.00 57.16 321 LEU A CA 1
ATOM 2538 C C . LEU A 1 321 ? -4.864 1.921 21.853 1.00 57.16 321 LEU A C 1
ATOM 2540 O O . LEU A 1 321 ? -5.111 2.443 22.948 1.00 57.16 321 LEU A O 1
ATOM 2544 N N . GLN A 1 322 ? -3.646 1.963 21.312 1.00 59.16 322 GLN A N 1
ATOM 2545 C CA . GLN A 1 322 ? -2.583 2.791 21.868 1.00 59.16 322 GLN A CA 1
ATOM 2546 C C . GLN A 1 322 ? -2.824 4.269 21.516 1.00 59.16 322 GLN A C 1
ATOM 2548 O O . GLN A 1 322 ? -2.674 4.711 20.382 1.00 59.16 322 GLN A O 1
ATOM 2553 N N . GLY A 1 323 ? -3.212 5.059 22.510 1.00 54.34 323 GLY A N 1
ATOM 2554 C CA . GLY A 1 323 ? -3.454 6.493 22.369 1.00 54.34 323 GLY A CA 1
ATOM 2555 C C . GLY A 1 323 ? -2.164 7.311 22.479 1.00 54.34 323 GLY A C 1
ATOM 2556 O O . GLY A 1 323 ? -1.175 6.832 23.043 1.00 54.34 323 GLY A O 1
ATOM 2557 N N . PRO A 1 324 ? -2.180 8.571 22.008 1.00 43.34 324 PRO A N 1
ATOM 2558 C CA . PRO A 1 324 ? -0.986 9.411 21.850 1.00 43.34 324 PRO A CA 1
ATOM 2559 C C . PRO A 1 324 ? -0.219 9.677 23.157 1.00 43.34 324 PRO A C 1
ATOM 2561 O O . PRO A 1 324 ? 0.987 9.894 23.132 1.00 43.34 324 PRO A O 1
ATOM 2564 N N . LEU A 1 325 ? -0.894 9.630 24.310 1.00 40.38 325 LEU A N 1
ATOM 2565 C CA . LEU A 1 325 ? -0.303 9.964 25.613 1.00 40.38 325 LEU A CA 1
ATOM 2566 C C . LEU A 1 325 ? 0.234 8.753 26.387 1.00 40.38 325 LEU A C 1
ATOM 2568 O O . LEU A 1 325 ? 1.162 8.896 27.181 1.00 40.38 325 LEU A O 1
ATOM 2572 N N . ARG A 1 326 ? -0.300 7.544 26.167 1.00 36.78 326 ARG A N 1
ATOM 2573 C CA . ARG A 1 326 ? 0.049 6.382 27.008 1.00 36.78 326 ARG A CA 1
ATOM 2574 C C . ARG A 1 326 ? 1.431 5.821 26.663 1.00 36.78 326 ARG A C 1
ATOM 2576 O O . ARG A 1 326 ? 2.167 5.436 27.563 1.00 36.78 326 ARG A O 1
ATOM 2583 N N . GLY A 1 327 ? 1.837 5.882 25.391 1.00 36.59 327 GLY A N 1
ATOM 2584 C CA . GLY A 1 327 ? 3.214 5.570 24.984 1.00 36.59 327 GLY A CA 1
ATOM 2585 C C . GLY A 1 327 ? 4.241 6.609 25.451 1.00 36.59 327 GLY A C 1
ATOM 2586 O O . GLY A 1 327 ? 5.398 6.262 25.672 1.00 36.59 327 GLY A O 1
ATOM 2587 N N . LEU A 1 328 ? 3.821 7.858 25.675 1.00 29.41 328 LEU A N 1
ATOM 2588 C CA . LEU A 1 328 ? 4.668 8.932 26.208 1.00 29.41 328 LEU A CA 1
ATOM 2589 C C . LEU A 1 328 ? 4.942 8.744 27.710 1.00 29.41 328 LEU A C 1
ATOM 2591 O O . LEU A 1 328 ? 6.064 8.957 28.159 1.00 29.41 328 LEU A O 1
ATOM 2595 N N . ILE A 1 329 ? 3.956 8.258 28.472 1.00 33.00 329 ILE A N 1
ATOM 2596 C CA . ILE A 1 329 ? 4.121 7.939 29.901 1.00 33.00 329 ILE A CA 1
ATOM 2597 C C . ILE A 1 329 ? 5.074 6.751 30.089 1.00 33.00 329 ILE A C 1
ATOM 2599 O O . ILE A 1 329 ? 6.012 6.856 30.872 1.00 33.00 329 ILE A O 1
ATOM 2603 N N . TYR A 1 330 ? 4.926 5.672 29.311 1.00 34.53 330 TYR A N 1
ATOM 2604 C CA . TYR A 1 330 ? 5.827 4.515 29.413 1.00 34.53 330 TYR A CA 1
ATOM 2605 C C . TYR A 1 330 ? 7.242 4.791 28.892 1.00 34.53 330 TYR A C 1
ATOM 2607 O O . TYR A 1 330 ? 8.200 4.263 29.447 1.00 34.53 330 TYR A O 1
ATOM 2615 N N . THR A 1 331 ? 7.415 5.635 27.870 1.00 31.36 331 THR A N 1
ATOM 2616 C CA . THR A 1 331 ? 8.761 6.051 27.434 1.00 31.36 331 THR A CA 1
ATOM 2617 C C . THR A 1 331 ? 9.417 6.991 28.445 1.00 31.36 331 THR A C 1
ATOM 2619 O O . THR A 1 331 ? 10.601 6.831 28.720 1.00 31.36 331 THR A O 1
ATOM 2622 N N . LEU A 1 332 ? 8.672 7.898 29.086 1.00 29.62 332 LEU A N 1
ATOM 2623 C CA . LEU A 1 332 ? 9.191 8.720 30.188 1.00 29.62 332 LEU A CA 1
ATOM 2624 C C . LEU A 1 332 ? 9.504 7.898 31.448 1.00 29.62 332 LEU A C 1
ATOM 2626 O O . LEU A 1 332 ? 10.510 8.167 32.103 1.00 29.62 332 LEU A O 1
ATOM 2630 N N . GLU A 1 333 ? 8.706 6.881 31.777 1.00 32.44 333 GLU A N 1
ATOM 2631 C CA . GLU A 1 333 ? 8.980 5.958 32.887 1.00 32.44 333 GLU A CA 1
ATOM 2632 C C . GLU A 1 333 ? 10.138 5.000 32.586 1.00 32.44 333 GLU A C 1
ATOM 2634 O O . GLU A 1 333 ? 10.964 4.756 33.464 1.00 32.44 333 GLU A O 1
ATOM 2639 N N . ALA A 1 334 ? 10.271 4.514 31.349 1.00 35.78 334 ALA A N 1
ATOM 2640 C CA . ALA A 1 334 ? 11.417 3.714 30.916 1.00 35.78 334 ALA A CA 1
ATOM 2641 C C . ALA A 1 334 ? 12.715 4.540 30.903 1.00 35.78 334 ALA A C 1
ATOM 2643 O O . ALA A 1 334 ? 13.761 4.050 31.329 1.00 35.78 334 ALA A O 1
ATOM 2644 N N . VAL A 1 335 ? 12.648 5.814 30.501 1.00 37.69 335 VAL A N 1
ATOM 2645 C CA . VAL A 1 335 ? 13.777 6.758 30.565 1.00 37.69 335 VAL A CA 1
ATOM 2646 C C . VAL A 1 335 ? 14.102 7.152 32.013 1.00 37.69 335 VAL A C 1
ATOM 2648 O O . VAL A 1 335 ? 15.278 7.287 32.349 1.00 37.69 335 VAL A O 1
ATOM 2651 N N . LYS A 1 336 ? 13.106 7.280 32.904 1.00 34.31 336 LYS A N 1
ATOM 2652 C CA . LYS A 1 336 ? 13.337 7.450 34.352 1.00 34.31 336 LYS A CA 1
ATOM 2653 C C . LYS A 1 336 ? 14.004 6.220 34.970 1.00 34.31 336 LYS A C 1
ATOM 2655 O O . LYS A 1 336 ? 15.024 6.378 35.631 1.00 34.31 336 LYS A O 1
ATOM 2660 N N . LYS A 1 337 ? 13.518 5.008 34.676 1.00 42.06 337 LYS A N 1
ATOM 2661 C CA . LYS A 1 337 ? 14.138 3.751 35.132 1.00 42.06 337 LYS A CA 1
ATOM 2662 C C . LYS A 1 337 ? 15.564 3.574 34.606 1.00 42.06 337 LYS A C 1
ATOM 2664 O O . LYS A 1 337 ? 16.423 3.119 35.347 1.00 42.06 337 LYS A O 1
ATOM 2669 N N . GLN A 1 338 ? 15.860 3.978 33.369 1.00 42.12 338 GLN A N 1
ATOM 2670 C CA . GLN A 1 338 ? 17.238 3.960 32.857 1.00 42.12 338 GLN A CA 1
ATOM 2671 C C . GLN A 1 338 ? 18.151 5.006 33.516 1.00 42.12 338 GLN A C 1
ATOM 2673 O O . GLN A 1 338 ? 19.354 4.771 33.619 1.00 42.12 338 GLN A O 1
ATOM 2678 N N . LYS A 1 339 ? 17.611 6.144 33.975 1.00 38.34 339 LYS A N 1
ATOM 2679 C CA . LYS A 1 339 ? 18.380 7.150 34.727 1.00 38.34 339 LYS A CA 1
ATOM 2680 C C . LYS A 1 339 ? 18.621 6.754 36.186 1.00 38.34 339 LYS A C 1
ATOM 2682 O O . LYS A 1 339 ? 19.673 7.091 36.716 1.00 38.34 339 LYS A O 1
ATOM 2687 N N . GLU A 1 340 ? 17.714 6.005 36.807 1.00 36.88 340 GLU A N 1
ATOM 2688 C CA . GLU A 1 340 ? 17.890 5.489 38.176 1.00 36.88 340 GLU A CA 1
ATOM 2689 C C . GLU A 1 340 ? 18.887 4.318 38.263 1.00 36.88 340 GLU A C 1
ATOM 2691 O O . GLU A 1 340 ? 19.436 4.064 39.327 1.00 36.88 340 GLU A O 1
ATOM 2696 N N . VAL A 1 341 ? 19.210 3.658 37.144 1.00 40.81 341 VAL A N 1
ATOM 2697 C CA . VAL A 1 341 ? 20.190 2.549 37.084 1.00 40.81 341 VAL A CA 1
ATOM 2698 C C . VAL A 1 341 ? 21.627 3.037 36.788 1.00 40.81 341 VAL A C 1
ATOM 2700 O O . VAL A 1 341 ? 22.541 2.238 36.611 1.00 40.81 341 VAL A O 1
ATOM 2703 N N . LYS A 1 342 ? 21.878 4.355 36.760 1.00 35.44 342 LYS A N 1
ATOM 2704 C CA . LYS A 1 342 ? 23.223 4.936 36.551 1.00 35.44 342 LYS A CA 1
ATOM 2705 C C . LYS A 1 342 ? 23.694 5.884 37.660 1.00 35.44 342 LYS A C 1
ATOM 2707 O O . LYS A 1 342 ? 24.487 6.787 37.402 1.00 35.44 342 LYS A O 1
ATOM 2712 N N . VAL A 1 343 ? 23.253 5.648 38.895 1.00 39.03 343 VAL A N 1
ATOM 2713 C CA . VAL A 1 343 ? 23.897 6.210 40.094 1.00 39.03 343 VAL A CA 1
ATOM 2714 C C . VAL A 1 343 ? 24.058 5.116 41.150 1.00 39.03 343 VAL A C 1
ATOM 2716 O O . VAL A 1 343 ? 23.319 5.052 42.127 1.00 39.03 343 VAL A O 1
ATOM 2719 N N . SER A 1 344 ? 25.033 4.243 40.918 1.00 33.69 344 SER A N 1
ATOM 2720 C CA . SER A 1 344 ? 25.794 3.516 41.940 1.00 33.69 344 SER A CA 1
ATOM 2721 C C . SER A 1 344 ? 27.116 3.084 41.333 1.00 33.69 344 SER A C 1
ATOM 2723 O O . SER A 1 344 ? 27.039 2.446 40.254 1.00 33.69 344 SER A O 1
#